Protein AF-A0A3D5E5F9-F1 (afdb_monomer_lite)

Foldseek 3Di:
DPQDDCPFFPQVAFDFDQAKWWWFKKAWAWDAAPNDTFIWIKTWIGRDPFKIKIKTQFHAFDPQDPDDDHGMDGDPPTDIGHRGGGGTGHRCGDPFSDIDIWMFGNVAAFDAPPSVLCPPPLNSRLRRTDDRLVPDDPVVSVVVLQCDAWRPPRHRADDSDDDGLSNQRAFLFQTHFWADPPDNHGQWHWAADSQQWTWIDGPVDTDTHDPPDPQDDRRNPHRAWGKDADPVVQKIWIWGPPHRFWIWIWMDHHGPVDHDDTDIDIITD

Radius of gyration: 19.99 Å; chains: 1; bounding box: 45×42×55 Å

Sequence (269 aa):
MPVTAWNGYPQSVPVFAPTDSWLRQVQVYEQSVIGNTVLEYELVLEASCNIWYRLGHLGPVSDKIKDLSIGYNYITEPIFFESGEIISYWSGINPGGNIDFGVYNTSTINTFTNQDRYTDGLNDHQLYEDCPFNYFDKKIQQQFYQKLSEEITLLPVTTTECRKSSDQDIAGSISGEWFEQNSITPTVSIGSSLLGSARFTTRDLEVSIDPENITYVHPSKVTSNHCYYSDNTNIYIDLDLIDPLTLIVSYGEGTCSAKKSATNLQLNK

Structure (mmCIF, N/CA/C/O backbone):
data_AF-A0A3D5E5F9-F1
#
_entry.id   AF-A0A3D5E5F9-F1
#
loop_
_atom_site.group_PDB
_atom_site.id
_atom_site.type_symbol
_atom_site.label_atom_id
_atom_site.label_alt_id
_atom_site.label_comp_id
_atom_site.label_asym_id
_atom_site.label_entity_id
_atom_site.label_seq_id
_atom_site.pdbx_PDB_ins_code
_atom_site.Cartn_x
_atom_site.Cartn_y
_atom_site.Cartn_z
_atom_site.occupancy
_atom_site.B_iso_or_equiv
_atom_site.auth_seq_id
_atom_site.auth_comp_id
_atom_site.auth_asym_id
_atom_site.auth_atom_id
_atom_site.pdbx_PDB_model_num
ATOM 1 N N . MET A 1 1 ? 12.133 17.108 11.917 1.00 40.12 1 MET A N 1
ATOM 2 C CA . MET A 1 1 ? 13.443 16.821 11.285 1.00 40.12 1 MET A CA 1
ATOM 3 C C . MET A 1 1 ? 14.063 18.133 10.818 1.00 40.12 1 MET A C 1
ATOM 5 O O . MET A 1 1 ? 13.291 18.988 10.390 1.00 40.12 1 MET A O 1
ATOM 9 N N . PRO A 1 2 ? 15.390 18.349 10.916 1.00 32.59 2 PRO A N 1
ATOM 10 C CA . PRO A 1 2 ? 16.002 19.499 10.266 1.00 32.59 2 PRO A CA 1
ATOM 11 C C . PRO A 1 2 ? 15.789 19.349 8.762 1.00 32.59 2 PRO A C 1
ATOM 13 O O . PRO A 1 2 ? 16.145 18.334 8.171 1.00 32.59 2 PRO A O 1
ATOM 16 N N . VAL A 1 3 ? 15.121 20.342 8.191 1.00 41.91 3 VAL A N 1
ATOM 17 C CA . VAL A 1 3 ? 14.737 20.418 6.787 1.00 41.91 3 VAL A CA 1
ATOM 18 C C . VAL A 1 3 ? 16.017 20.498 5.957 1.00 41.91 3 VAL A C 1
ATOM 20 O O . VAL A 1 3 ? 16.643 21.553 5.871 1.00 41.91 3 VAL A O 1
ATOM 23 N N . THR A 1 4 ? 16.459 19.378 5.393 1.00 52.06 4 THR A N 1
ATOM 24 C CA . THR A 1 4 ? 17.492 19.389 4.359 1.00 52.06 4 THR A CA 1
ATOM 25 C C . THR A 1 4 ? 16.891 20.048 3.123 1.00 52.06 4 THR A C 1
ATOM 27 O O . THR A 1 4 ? 15.849 19.620 2.635 1.00 52.06 4 THR A O 1
ATOM 30 N N . ALA A 1 5 ? 17.509 21.131 2.649 1.00 57.19 5 ALA A N 1
ATOM 31 C CA . ALA A 1 5 ? 17.097 21.793 1.416 1.00 57.19 5 ALA A CA 1
ATOM 32 C C . ALA A 1 5 ? 17.049 20.769 0.268 1.00 57.19 5 ALA A C 1
ATOM 34 O O . ALA A 1 5 ? 18.008 20.018 0.070 1.00 57.19 5 ALA A O 1
ATOM 35 N N . TRP A 1 6 ? 15.936 20.721 -0.469 1.00 57.41 6 TRP A N 1
ATOM 36 C CA . TRP A 1 6 ? 15.849 19.919 -1.686 1.00 57.41 6 TRP A CA 1
ATOM 37 C C . TRP A 1 6 ? 16.719 20.581 -2.759 1.00 57.41 6 TRP A C 1
ATOM 39 O O . TRP A 1 6 ? 16.450 21.705 -3.173 1.00 57.41 6 TRP A O 1
ATOM 49 N N . ASN A 1 7 ? 17.781 19.896 -3.182 1.00 61.59 7 ASN A N 1
ATOM 50 C CA . ASN A 1 7 ? 18.761 20.409 -4.148 1.00 61.59 7 ASN A CA 1
ATOM 51 C C . ASN A 1 7 ? 18.602 19.765 -5.538 1.00 61.59 7 ASN A C 1
ATOM 53 O O . ASN A 1 7 ? 19.546 19.764 -6.327 1.00 61.59 7 ASN A O 1
ATOM 57 N N . GLY A 1 8 ? 17.429 19.196 -5.828 1.00 65.06 8 GLY A N 1
ATOM 58 C CA . GLY A 1 8 ? 17.173 18.399 -7.026 1.00 65.06 8 GLY A CA 1
ATOM 59 C C . GLY A 1 8 ? 17.025 16.907 -6.729 1.00 65.06 8 GLY A C 1
ATOM 60 O O . GLY A 1 8 ? 17.290 16.445 -5.617 1.00 65.06 8 GLY A O 1
ATOM 61 N N . TYR A 1 9 ? 16.617 16.146 -7.745 1.00 70.75 9 TYR A N 1
ATOM 62 C CA . TYR A 1 9 ? 16.600 14.690 -7.661 1.00 70.75 9 TYR A CA 1
ATOM 63 C C . TYR A 1 9 ? 18.015 14.151 -7.439 1.00 70.75 9 TYR A C 1
ATOM 65 O O . TYR A 1 9 ? 18.944 14.569 -8.142 1.00 70.75 9 TYR A O 1
ATOM 73 N N . PRO A 1 10 ? 18.199 13.178 -6.537 1.00 65.88 10 PRO A N 1
ATOM 74 C CA . PRO A 1 10 ? 19.440 12.438 -6.436 1.00 65.88 10 PRO A CA 1
ATOM 75 C C . PRO A 1 10 ? 19.553 11.486 -7.636 1.00 65.88 10 PRO A C 1
ATOM 77 O O . PRO A 1 10 ? 19.398 10.274 -7.513 1.00 65.88 10 PRO A O 1
ATOM 80 N N . GLN A 1 11 ? 19.906 12.022 -8.810 1.00 65.94 11 GLN A N 1
ATOM 81 C CA . GLN A 1 11 ? 20.243 11.234 -10.010 1.00 65.94 11 GLN A CA 1
ATOM 82 C C . GLN A 1 11 ? 21.459 10.300 -9.797 1.00 65.94 11 GLN A C 1
ATOM 84 O O . GLN A 1 11 ? 21.893 9.601 -10.707 1.00 65.94 11 GLN A O 1
ATOM 89 N N . SER A 1 12 ? 22.034 10.273 -8.592 1.00 71.81 12 SER A N 1
ATOM 90 C CA . SER A 1 12 ? 23.098 9.368 -8.164 1.00 71.81 12 SER A CA 1
ATOM 91 C C . SER A 1 12 ? 22.614 7.974 -7.755 1.00 71.81 12 SER A C 1
ATOM 93 O O . SER A 1 12 ? 23.453 7.097 -7.552 1.00 71.81 12 SER A O 1
ATOM 95 N N . VAL A 1 13 ? 21.302 7.748 -7.623 1.00 85.75 13 VAL A N 1
ATOM 96 C CA . VAL A 1 13 ? 20.742 6.449 -7.214 1.00 85.75 13 VAL A CA 1
ATOM 97 C C . VAL A 1 13 ? 19.881 5.884 -8.353 1.00 85.75 13 VAL A C 1
ATOM 99 O O . VAL A 1 13 ? 18.692 6.197 -8.435 1.00 85.75 13 VAL A O 1
ATOM 102 N N . PRO A 1 14 ? 20.469 5.094 -9.272 1.00 90.38 14 PRO A N 1
ATOM 103 C CA . PRO A 1 14 ? 19.734 4.484 -10.376 1.00 90.38 14 PRO A CA 1
ATOM 104 C C . PRO A 1 14 ? 18.797 3.373 -9.890 1.00 90.38 14 PRO A C 1
ATOM 106 O O . PRO A 1 14 ? 19.126 2.613 -8.977 1.00 90.38 14 PRO A O 1
ATOM 109 N N . VAL A 1 15 ? 17.651 3.257 -10.556 1.00 92.19 15 VAL A N 1
ATOM 110 C CA . VAL A 1 15 ? 16.681 2.171 -10.399 1.00 92.19 15 VAL A CA 1
ATOM 111 C C . VAL A 1 15 ? 16.717 1.316 -11.661 1.00 92.19 15 VAL A C 1
ATOM 113 O O . VAL A 1 15 ? 16.465 1.797 -12.769 1.00 92.19 15 VAL A O 1
ATOM 116 N N . PHE A 1 16 ? 17.056 0.042 -11.481 1.00 94.12 16 PHE A N 1
ATOM 117 C CA . PHE A 1 16 ? 17.257 -0.910 -12.569 1.00 94.12 16 PHE A CA 1
ATOM 118 C C . PHE A 1 16 ? 16.059 -1.842 -12.743 1.00 94.12 16 PHE A C 1
ATOM 120 O O . PHE A 1 16 ? 15.385 -2.182 -11.768 1.00 94.12 16 PHE A O 1
ATOM 127 N N . ALA A 1 17 ? 15.851 -2.320 -13.968 1.00 95.81 17 ALA A N 1
ATOM 128 C CA . ALA A 1 17 ? 14.977 -3.449 -14.249 1.00 95.81 17 ALA A CA 1
ATOM 129 C C . ALA A 1 17 ? 15.513 -4.702 -13.529 1.00 95.81 17 ALA A C 1
ATOM 131 O O . ALA A 1 17 ? 16.650 -5.101 -13.796 1.00 95.81 17 ALA A O 1
ATOM 132 N N . PRO A 1 18 ? 14.749 -5.350 -12.630 1.00 94.62 18 PRO A N 1
ATOM 133 C CA . PRO A 1 18 ? 15.204 -6.577 -11.976 1.00 94.62 18 PRO A CA 1
ATOM 134 C C . PRO A 1 18 ? 15.191 -7.788 -12.922 1.00 94.62 18 PRO A C 1
ATOM 136 O O . PRO A 1 18 ? 15.816 -8.802 -12.624 1.00 94.62 18 PRO A O 1
ATOM 139 N N . THR A 1 19 ? 14.456 -7.698 -14.033 1.00 96.19 19 THR A N 1
ATOM 140 C CA . THR A 1 19 ? 14.307 -8.744 -15.042 1.00 96.19 19 THR A CA 1
ATOM 141 C C . THR A 1 19 ? 13.883 -8.128 -16.377 1.00 96.19 19 THR A C 1
ATOM 143 O O . THR A 1 19 ? 13.468 -6.964 -16.419 1.00 96.19 19 THR A O 1
ATOM 146 N N . ASP A 1 20 ? 13.975 -8.909 -17.451 1.00 98.38 20 ASP A N 1
ATOM 147 C CA . ASP A 1 20 ? 13.452 -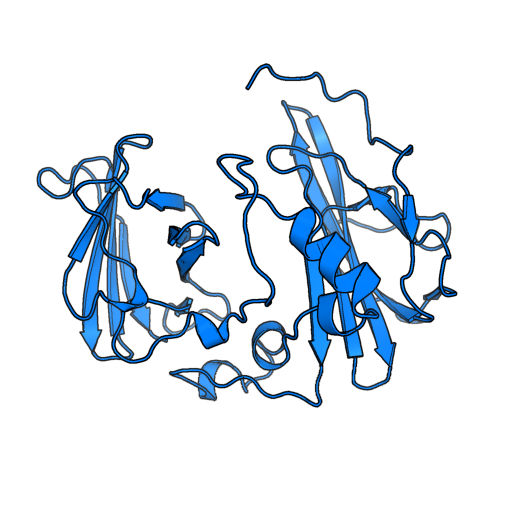8.532 -18.762 1.00 98.38 20 ASP A CA 1
ATOM 148 C C . ASP A 1 20 ? 11.958 -8.228 -18.645 1.00 98.38 20 ASP A C 1
ATOM 150 O O . ASP A 1 20 ? 11.184 -9.026 -18.110 1.00 98.38 20 ASP A O 1
ATOM 154 N N . SER A 1 21 ? 11.546 -7.053 -19.105 1.00 98.19 21 SER A N 1
ATOM 155 C CA . SER A 1 21 ? 10.189 -6.579 -18.857 1.00 98.19 21 SER A CA 1
ATOM 156 C C . SER A 1 21 ? 9.718 -5.569 -19.890 1.00 98.19 21 SER A C 1
ATOM 158 O O . SER A 1 21 ? 10.499 -4.942 -20.607 1.00 98.19 21 SER A O 1
ATOM 160 N N . TRP A 1 22 ? 8.401 -5.421 -19.966 1.00 98.25 22 TRP A N 1
ATOM 161 C CA . TRP A 1 22 ? 7.734 -4.495 -20.864 1.00 98.25 22 TRP A CA 1
ATOM 162 C C . TRP A 1 22 ? 7.018 -3.432 -20.048 1.00 98.25 22 TRP A C 1
ATOM 164 O O . TRP A 1 22 ? 6.119 -3.744 -19.270 1.00 98.25 22 TRP A O 1
ATOM 174 N N . LEU A 1 23 ? 7.387 -2.168 -20.229 1.00 97.62 23 LEU A N 1
ATOM 175 C CA . LEU A 1 23 ? 6.679 -1.050 -19.624 1.00 97.62 23 LEU A CA 1
ATOM 176 C C . LEU A 1 23 ? 5.314 -0.874 -20.291 1.00 97.62 23 LEU A C 1
ATOM 178 O O . LEU A 1 23 ? 5.225 -0.734 -21.514 1.00 97.62 23 LEU A O 1
ATOM 182 N N . ARG A 1 24 ? 4.260 -0.861 -19.474 1.00 97.06 24 ARG A N 1
ATOM 183 C CA . ARG A 1 24 ? 2.862 -0.838 -19.931 1.00 97.06 24 ARG A CA 1
ATOM 184 C C . ARG A 1 24 ? 2.129 0.428 -19.517 1.00 97.06 24 ARG A C 1
ATOM 186 O O . ARG A 1 24 ? 1.269 0.905 -20.254 1.00 97.06 24 ARG A O 1
ATOM 193 N N . GLN A 1 25 ? 2.480 0.987 -18.366 1.00 96.19 25 GLN A N 1
ATOM 194 C CA . GLN A 1 25 ? 1.850 2.192 -17.847 1.00 96.19 25 GLN A CA 1
ATOM 195 C C . GLN A 1 25 ? 2.859 3.036 -17.078 1.00 96.19 25 GLN A C 1
ATOM 197 O O . GLN A 1 25 ? 3.719 2.509 -16.368 1.00 96.19 25 GLN A O 1
ATOM 202 N N . VAL A 1 26 ? 2.702 4.351 -17.207 1.00 96.25 26 VAL A N 1
ATOM 203 C CA . VAL A 1 26 ? 3.406 5.345 -16.403 1.00 96.25 26 VAL A CA 1
ATOM 204 C C . VAL A 1 26 ? 2.400 6.309 -15.805 1.00 96.25 26 VAL A C 1
ATOM 206 O O . VAL A 1 26 ? 1.650 6.960 -16.534 1.00 96.25 26 VAL A O 1
ATOM 209 N N . GLN A 1 27 ? 2.394 6.434 -14.487 1.00 95.38 27 GLN A N 1
ATOM 210 C CA . GLN A 1 27 ? 1.689 7.510 -13.812 1.00 95.38 27 GLN A CA 1
ATOM 211 C C . GLN A 1 27 ? 2.683 8.617 -13.474 1.00 95.38 27 GLN A C 1
ATOM 213 O O . GLN A 1 27 ? 3.721 8.363 -12.869 1.00 95.38 27 GLN A O 1
ATOM 218 N N . VAL A 1 28 ? 2.356 9.844 -13.873 1.00 94.44 28 VAL A N 1
ATOM 219 C CA . VAL A 1 28 ? 3.132 11.047 -13.557 1.00 94.44 28 VAL A CA 1
ATOM 220 C C . VAL A 1 28 ? 2.284 11.920 -12.645 1.00 94.44 28 VAL A C 1
ATOM 222 O O . VAL A 1 28 ? 1.161 12.273 -13.009 1.00 94.44 28 VAL A O 1
ATOM 225 N N . TYR A 1 29 ? 2.795 12.272 -11.471 1.00 90.62 29 TYR A N 1
ATOM 226 C CA . TYR A 1 29 ? 2.058 13.076 -10.500 1.00 90.62 29 TYR A CA 1
ATOM 227 C C . TYR A 1 29 ? 2.944 14.138 -9.854 1.00 90.62 29 TYR A C 1
ATOM 229 O O . TYR A 1 29 ? 4.164 14.006 -9.774 1.00 90.62 29 TYR A O 1
ATOM 237 N N . GLU A 1 30 ? 2.315 15.231 -9.433 1.00 89.94 30 GLU A N 1
ATOM 238 C CA . GLU A 1 30 ? 2.990 16.301 -8.710 1.00 89.94 30 GLU A CA 1
ATOM 239 C C . GLU A 1 30 ? 3.102 15.941 -7.232 1.00 89.94 30 GLU A C 1
ATOM 241 O O . GLU A 1 30 ? 2.139 15.486 -6.615 1.00 89.94 30 GLU A O 1
ATOM 246 N N . GLN A 1 31 ? 4.271 16.204 -6.660 1.00 82.94 31 GLN A N 1
ATOM 247 C CA . GLN A 1 31 ? 4.529 16.093 -5.237 1.00 82.94 31 GLN A CA 1
ATOM 248 C C . GLN A 1 31 ? 5.069 17.420 -4.699 1.00 82.94 31 GLN A C 1
ATOM 250 O O . GLN A 1 31 ? 5.829 18.124 -5.371 1.00 82.94 31 GLN A O 1
ATOM 255 N N . SER A 1 32 ? 4.661 17.777 -3.480 1.00 76.31 32 SER A N 1
ATOM 256 C CA . SER A 1 32 ? 5.108 19.001 -2.810 1.00 76.31 32 SER A CA 1
ATOM 257 C C . SER A 1 32 ? 6.238 18.698 -1.835 1.00 76.31 32 SER A C 1
ATOM 259 O O . SER A 1 32 ? 6.077 17.921 -0.897 1.00 76.31 32 SER A O 1
ATOM 261 N N . VAL A 1 33 ? 7.388 19.342 -2.028 1.00 71.94 33 VAL A N 1
ATOM 262 C CA . VAL A 1 33 ? 8.598 19.138 -1.226 1.00 71.94 33 VAL A CA 1
ATOM 263 C C . VAL A 1 33 ? 9.138 20.476 -0.770 1.00 71.94 33 VAL A C 1
ATOM 265 O O . VAL A 1 33 ? 9.774 21.206 -1.531 1.00 71.94 33 VAL A O 1
ATOM 268 N N . ILE A 1 34 ? 8.897 20.803 0.503 1.00 70.12 34 ILE A N 1
ATOM 269 C CA . ILE A 1 34 ? 9.427 22.018 1.147 1.00 70.12 34 ILE A CA 1
ATOM 270 C C . ILE A 1 34 ? 9.092 23.265 0.296 1.00 70.12 34 ILE A C 1
ATOM 272 O O . ILE A 1 34 ? 9.943 24.101 0.001 1.00 70.12 34 ILE A O 1
ATOM 276 N N . GLY A 1 35 ? 7.842 23.360 -0.169 1.00 69.00 35 GLY A N 1
ATOM 277 C CA . GLY A 1 35 ? 7.366 24.478 -0.990 1.00 69.00 35 GLY A CA 1
ATOM 278 C C . GLY A 1 35 ? 7.762 24.436 -2.472 1.00 69.00 35 GLY A C 1
ATOM 279 O O . GLY A 1 35 ? 7.445 25.382 -3.187 1.00 69.00 35 GLY A O 1
ATOM 280 N N . ASN A 1 36 ? 8.415 23.369 -2.943 1.00 74.06 36 ASN A N 1
ATOM 281 C CA . ASN A 1 36 ? 8.653 23.125 -4.367 1.00 74.06 36 ASN A CA 1
ATOM 282 C C . ASN A 1 36 ? 7.686 22.070 -4.894 1.00 74.06 36 ASN A C 1
ATOM 284 O O . ASN A 1 36 ? 7.433 21.075 -4.220 1.00 74.06 36 ASN A O 1
ATOM 288 N N . THR A 1 37 ? 7.212 22.256 -6.121 1.00 82.88 37 THR A N 1
ATOM 289 C CA . THR A 1 37 ? 6.471 21.228 -6.852 1.00 82.88 37 THR A CA 1
ATOM 290 C C . THR A 1 37 ? 7.440 20.481 -7.754 1.00 82.88 37 THR A C 1
ATOM 292 O O . THR A 1 37 ? 8.175 21.088 -8.533 1.00 82.88 37 THR A O 1
ATOM 295 N N . VAL A 1 38 ? 7.457 19.163 -7.618 1.00 85.06 38 VAL A N 1
ATOM 296 C CA . VAL A 1 38 ? 8.330 18.242 -8.350 1.00 85.06 38 VAL A CA 1
ATOM 297 C C . VAL A 1 38 ? 7.485 17.100 -8.898 1.00 85.06 38 VAL A C 1
ATOM 299 O O . VAL A 1 38 ? 6.409 16.824 -8.376 1.00 85.06 38 VAL A O 1
ATOM 302 N N . LEU A 1 39 ? 7.951 16.445 -9.959 1.00 88.00 39 LEU A N 1
ATOM 303 C CA . LEU A 1 39 ? 7.256 15.292 -10.529 1.00 88.00 39 LEU A CA 1
ATOM 304 C C . LEU A 1 39 ? 7.771 13.992 -9.912 1.00 88.00 39 LEU A C 1
ATOM 306 O O . LEU A 1 39 ? 8.979 13.782 -9.805 1.00 88.00 39 LEU A O 1
ATOM 310 N N . GLU A 1 40 ? 6.868 13.103 -9.548 1.00 90.00 40 GLU A N 1
ATOM 311 C CA . GLU A 1 40 ? 7.190 11.709 -9.280 1.00 90.00 40 GLU A CA 1
ATOM 312 C C . GLU A 1 40 ? 6.546 10.815 -10.328 1.00 90.00 40 GLU A C 1
ATOM 314 O O . GLU A 1 40 ? 5.564 11.174 -10.989 1.00 90.00 40 GLU A O 1
ATOM 319 N N . TYR A 1 41 ? 7.158 9.650 -10.489 1.00 92.56 41 TYR A N 1
ATOM 320 C CA . TYR A 1 41 ? 6.764 8.664 -11.469 1.00 92.56 41 TYR A CA 1
ATOM 321 C C . TYR A 1 41 ? 6.472 7.350 -10.771 1.00 92.56 41 TYR A C 1
ATOM 323 O O . TYR A 1 41 ? 7.173 6.925 -9.848 1.00 92.56 41 TYR A O 1
ATOM 331 N N . GLU A 1 42 ? 5.460 6.683 -11.289 1.00 94.62 42 GLU A N 1
ATOM 332 C CA . GLU A 1 42 ? 5.184 5.293 -11.013 1.00 94.62 42 GLU A CA 1
ATOM 333 C C . GLU A 1 42 ? 5.126 4.525 -12.326 1.00 94.62 42 GLU A C 1
ATOM 335 O O . GLU A 1 42 ? 4.529 4.975 -13.305 1.00 94.62 42 GLU A O 1
ATOM 340 N N . LEU A 1 43 ? 5.760 3.360 -12.343 1.00 96.38 43 LEU A N 1
ATOM 341 C CA . LEU A 1 43 ? 5.884 2.506 -13.510 1.00 96.38 43 LEU A CA 1
ATOM 342 C C . LEU A 1 43 ? 5.259 1.150 -13.219 1.00 96.38 43 LEU A C 1
ATOM 344 O O . LEU A 1 43 ? 5.580 0.528 -12.208 1.00 96.38 43 LEU A O 1
ATOM 348 N N . VAL A 1 44 ? 4.429 0.674 -14.145 1.00 97.25 44 VAL A N 1
ATOM 349 C CA . VAL A 1 44 ? 3.887 -0.688 -14.130 1.00 97.25 44 VAL A CA 1
ATOM 350 C C . VAL A 1 44 ? 4.461 -1.452 -15.317 1.00 97.25 44 VAL A C 1
ATOM 352 O O . VAL A 1 44 ? 4.284 -1.062 -16.479 1.00 97.25 44 VAL A O 1
ATOM 355 N N . LEU A 1 45 ? 5.164 -2.538 -15.009 1.00 97.81 45 LEU A N 1
ATOM 356 C CA . LEU A 1 45 ? 5.875 -3.368 -15.971 1.00 97.81 45 LEU A CA 1
ATOM 357 C C . LEU A 1 45 ? 5.346 -4.801 -15.950 1.00 97.81 45 LEU A C 1
ATOM 359 O O . LEU A 1 45 ? 5.060 -5.366 -14.896 1.00 97.81 45 LEU A O 1
ATOM 363 N N . GLU A 1 46 ? 5.254 -5.397 -17.131 1.00 98.06 46 GLU A N 1
ATOM 364 C CA . GLU A 1 46 ? 4.938 -6.807 -17.329 1.00 98.06 46 GLU A CA 1
ATOM 365 C C . GLU A 1 46 ? 6.245 -7.596 -17.465 1.00 98.06 46 GLU A C 1
ATOM 367 O O . GLU A 1 46 ? 6.993 -7.401 -18.426 1.00 98.06 46 GLU A O 1
ATOM 372 N N . ALA A 1 47 ? 6.524 -8.487 -16.513 1.00 97.88 47 ALA A N 1
ATOM 373 C CA . ALA A 1 47 ? 7.671 -9.398 -16.564 1.00 97.88 47 ALA A CA 1
ATOM 374 C C . ALA A 1 47 ? 7.325 -10.716 -17.280 1.00 97.88 47 ALA A C 1
ATOM 376 O O . ALA A 1 47 ? 8.170 -11.346 -17.910 1.00 97.88 47 ALA A O 1
ATOM 377 N N . SER A 1 48 ? 6.068 -11.154 -17.188 1.00 96.50 48 SER A N 1
ATOM 378 C CA . SER A 1 48 ? 5.515 -12.281 -17.948 1.00 96.50 48 SER A CA 1
ATOM 379 C C . SER A 1 48 ? 3.992 -12.154 -18.027 1.00 96.50 48 SER A C 1
ATOM 381 O O . SER A 1 48 ? 3.424 -11.304 -17.347 1.00 96.50 48 SER A O 1
ATOM 383 N N . CYS A 1 49 ? 3.314 -13.055 -18.749 1.00 94.62 49 CYS A N 1
ATOM 384 C CA . CYS A 1 49 ? 1.848 -13.043 -18.859 1.00 94.62 49 CYS A CA 1
ATOM 385 C C . CYS A 1 49 ? 1.124 -12.971 -17.503 1.00 94.62 49 CYS A C 1
ATOM 387 O O . CYS A 1 49 ? 0.044 -12.390 -17.419 1.00 94.62 49 CYS A O 1
ATOM 389 N N . ASN A 1 50 ? 1.712 -13.560 -16.454 1.00 96.25 50 ASN A N 1
ATOM 390 C CA . ASN A 1 50 ? 1.082 -13.640 -15.138 1.00 96.25 50 ASN A CA 1
ATOM 391 C C . ASN A 1 50 ? 1.723 -12.733 -14.086 1.00 96.25 50 ASN A C 1
ATOM 393 O O . ASN A 1 50 ? 1.137 -12.569 -13.022 1.00 96.25 50 ASN A O 1
ATOM 397 N N . ILE A 1 51 ? 2.909 -12.177 -14.353 1.00 97.81 51 ILE A N 1
ATOM 398 C CA . ILE A 1 51 ? 3.684 -11.420 -13.364 1.00 97.81 51 ILE A CA 1
ATOM 399 C C . ILE A 1 51 ? 3.862 -9.987 -13.833 1.00 97.81 51 ILE A C 1
ATOM 401 O O . ILE A 1 51 ? 4.515 -9.721 -14.846 1.00 97.81 51 ILE A O 1
ATOM 405 N N . TRP A 1 52 ? 3.340 -9.079 -13.023 1.00 97.69 52 TRP A N 1
ATOM 406 C CA . TRP A 1 52 ? 3.454 -7.641 -13.182 1.00 97.69 52 TRP A CA 1
ATOM 407 C C . TRP A 1 52 ? 4.125 -7.063 -11.946 1.00 97.69 52 TRP A C 1
ATOM 409 O O . TRP A 1 52 ? 3.987 -7.606 -10.852 1.00 97.69 52 TRP A O 1
ATOM 419 N N . TYR A 1 53 ? 4.84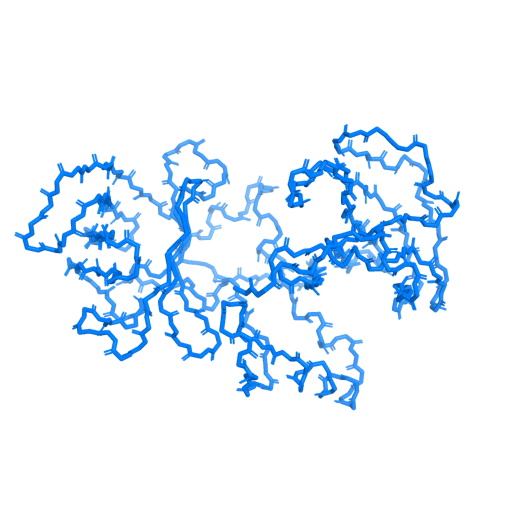7 -5.962 -12.094 1.00 97.62 53 TYR A N 1
ATOM 420 C CA . TYR A 1 53 ? 5.410 -5.261 -10.949 1.00 97.62 53 TYR A CA 1
ATOM 421 C C . TYR A 1 53 ? 5.297 -3.751 -11.100 1.00 97.62 53 TYR A C 1
ATOM 423 O O . TYR A 1 53 ? 5.290 -3.207 -12.205 1.00 97.62 53 TYR A O 1
ATOM 431 N N . ARG A 1 54 ? 5.182 -3.091 -9.951 1.00 96.50 54 ARG A N 1
ATOM 432 C CA . ARG A 1 54 ? 5.009 -1.651 -9.796 1.00 96.50 54 ARG A CA 1
ATOM 433 C C . ARG A 1 54 ? 6.223 -1.083 -9.081 1.00 96.50 54 ARG A C 1
ATOM 435 O O . ARG A 1 54 ? 6.651 -1.637 -8.068 1.00 96.50 54 ARG A O 1
ATOM 442 N N . LEU A 1 55 ? 6.747 0.017 -9.606 1.00 95.31 55 LEU A N 1
ATOM 443 C CA . LEU A 1 55 ? 7.779 0.832 -8.976 1.00 95.31 55 LEU A CA 1
ATOM 444 C C . LEU A 1 55 ? 7.258 2.265 -8.847 1.00 95.31 55 LEU A C 1
ATOM 446 O O . LEU A 1 55 ? 7.042 2.902 -9.873 1.00 95.31 55 LEU A O 1
ATOM 450 N N . GLY A 1 56 ? 7.050 2.763 -7.630 1.00 91.94 56 GLY A N 1
ATOM 451 C CA . GLY A 1 56 ? 6.588 4.134 -7.351 1.00 91.94 56 GLY A CA 1
ATOM 452 C C . GLY A 1 56 ? 7.613 4.955 -6.570 1.00 91.94 56 GLY A C 1
ATOM 453 O O . GLY A 1 56 ? 8.654 4.432 -6.172 1.00 91.94 56 GLY A O 1
ATOM 454 N N . HIS A 1 57 ? 7.332 6.244 -6.361 1.00 89.69 57 HIS A N 1
ATOM 455 C CA . HIS A 1 57 ? 8.289 7.213 -5.799 1.00 89.69 57 HIS A CA 1
ATOM 456 C C . HIS A 1 57 ? 9.605 7.290 -6.590 1.00 89.69 57 HIS A C 1
ATOM 458 O O . HIS A 1 57 ? 10.720 7.320 -6.054 1.00 89.69 57 HIS A O 1
ATOM 464 N N . LEU A 1 58 ? 9.478 7.297 -7.917 1.00 90.31 58 LEU A N 1
ATOM 465 C CA . LEU A 1 58 ? 10.603 7.437 -8.828 1.00 90.31 58 LEU A CA 1
ATOM 466 C C . LEU A 1 58 ? 10.786 8.897 -9.245 1.00 90.31 58 LEU A C 1
ATOM 468 O O . LEU A 1 58 ? 9.838 9.673 -9.342 1.00 90.31 58 LEU A O 1
ATOM 472 N N . GLY A 1 59 ? 12.038 9.270 -9.473 1.00 86.94 59 GLY A N 1
ATOM 473 C CA . GLY A 1 59 ? 12.448 10.552 -10.020 1.00 86.94 59 GLY A CA 1
ATOM 474 C C . GLY A 1 59 ? 12.491 10.521 -11.550 1.00 86.94 59 GLY A C 1
ATOM 475 O O . GLY A 1 59 ? 11.738 9.771 -12.172 1.00 86.94 59 GLY A O 1
ATOM 476 N N . PRO A 1 60 ? 13.369 11.330 -12.174 1.00 85.31 60 PRO A N 1
ATOM 477 C CA . PRO A 1 60 ? 13.504 11.407 -13.617 1.00 85.31 60 PRO A CA 1
ATOM 478 C C . PRO A 1 60 ? 13.653 10.020 -14.229 1.00 85.31 60 PRO A C 1
ATOM 480 O O . PRO A 1 60 ? 14.472 9.216 -13.788 1.00 85.31 60 PRO A O 1
ATOM 483 N N . VAL A 1 61 ? 12.855 9.764 -15.251 1.00 86.38 61 VAL A N 1
ATOM 484 C CA . VAL A 1 61 ? 12.848 8.502 -15.983 1.00 86.38 61 VAL A CA 1
ATOM 485 C C . VAL A 1 61 ? 13.942 8.479 -17.050 1.00 86.38 61 VAL A C 1
ATOM 487 O O . VAL A 1 61 ? 14.485 9.517 -17.433 1.00 86.38 61 VAL A O 1
ATOM 490 N N . SER A 1 62 ? 14.289 7.281 -17.521 1.00 85.56 62 SER A N 1
ATOM 491 C CA . SER A 1 62 ? 15.236 7.107 -18.627 1.00 85.56 62 SER A CA 1
ATOM 492 C C . SER A 1 62 ? 14.756 7.786 -19.919 1.00 85.56 62 SER A C 1
ATOM 494 O O . SER A 1 62 ? 13.562 8.011 -20.124 1.00 85.56 62 SER A O 1
ATOM 496 N N . ASP A 1 63 ? 15.683 8.047 -20.847 1.00 86.88 63 ASP A N 1
ATOM 497 C CA . ASP A 1 63 ? 15.387 8.668 -22.150 1.00 86.88 63 ASP A CA 1
ATOM 498 C C . ASP A 1 63 ? 14.355 7.900 -22.994 1.00 86.88 63 ASP A C 1
ATOM 500 O O . ASP A 1 63 ? 13.750 8.481 -23.897 1.00 86.88 63 ASP A O 1
ATOM 504 N N . LYS A 1 64 ? 14.144 6.607 -22.708 1.00 88.12 64 LYS A N 1
ATOM 505 C CA . LYS A 1 64 ? 13.113 5.776 -23.342 1.00 88.12 64 LYS A CA 1
ATOM 506 C C . LYS A 1 64 ? 11.687 6.205 -22.967 1.00 88.12 64 LYS A C 1
ATOM 508 O O . LYS A 1 64 ? 10.765 5.893 -23.709 1.00 88.12 64 LYS A O 1
ATOM 513 N N . ILE A 1 65 ? 11.505 6.894 -21.838 1.00 85.94 65 ILE A N 1
ATOM 514 C CA . ILE A 1 65 ? 10.201 7.183 -21.215 1.00 85.94 65 ILE A CA 1
ATOM 515 C C . ILE A 1 65 ? 10.006 8.699 -20.987 1.00 85.94 65 ILE A C 1
ATOM 517 O O . ILE A 1 65 ? 9.330 9.133 -20.059 1.00 85.94 65 ILE A O 1
ATOM 521 N N . LYS A 1 66 ? 10.640 9.549 -21.794 1.00 77.19 66 LYS A N 1
ATOM 522 C CA . LYS A 1 66 ? 10.521 11.009 -21.658 1.00 77.19 66 LYS A CA 1
ATOM 523 C C . LYS A 1 66 ? 9.247 11.565 -22.309 1.00 77.19 66 LYS A C 1
ATOM 525 O O . LYS A 1 66 ? 8.544 10.862 -23.026 1.00 77.19 66 LYS A O 1
ATOM 530 N N . ASP A 1 67 ? 8.989 12.849 -22.069 1.00 83.31 67 ASP A N 1
ATOM 531 C CA . ASP A 1 67 ? 7.913 13.634 -22.698 1.00 83.31 67 ASP A CA 1
ATOM 532 C C . ASP A 1 67 ? 6.479 13.183 -22.346 1.00 83.31 67 ASP A C 1
ATOM 534 O O . ASP A 1 67 ? 5.540 13.370 -23.120 1.00 83.31 67 ASP A O 1
ATOM 538 N N . LEU A 1 68 ? 6.295 12.616 -21.150 1.00 86.38 68 LEU A N 1
ATOM 539 C CA . LEU A 1 68 ? 4.986 12.219 -20.633 1.00 86.38 68 LEU A CA 1
ATOM 540 C C . LEU A 1 68 ? 4.220 13.385 -19.996 1.00 86.38 68 LEU A C 1
ATOM 542 O O . LEU A 1 68 ? 4.798 14.260 -19.350 1.00 86.38 68 LEU A O 1
ATOM 546 N N . SER A 1 69 ? 2.894 13.360 -20.130 1.00 88.56 69 SER A N 1
ATOM 547 C CA . SER A 1 69 ? 1.995 14.286 -19.437 1.00 88.56 69 SER A CA 1
ATOM 548 C C . SER A 1 69 ? 1.681 13.828 -18.011 1.00 88.56 69 SER A C 1
ATOM 550 O O . SER A 1 69 ? 1.665 12.630 -17.730 1.00 88.56 69 SER A O 1
ATOM 552 N N . ILE A 1 70 ? 1.355 14.782 -17.130 1.00 91.12 70 ILE A N 1
ATOM 553 C CA . ILE A 1 70 ? 0.768 14.496 -15.812 1.00 91.12 70 ILE A CA 1
ATOM 554 C C . ILE A 1 70 ? -0.500 13.647 -15.989 1.00 91.12 70 ILE A C 1
ATOM 556 O O . ILE A 1 70 ? -1.341 13.947 -16.838 1.00 91.12 70 ILE A O 1
ATOM 560 N N . GLY A 1 71 ? -0.640 12.610 -15.165 1.00 93.56 71 GLY A N 1
ATOM 561 C CA . GLY A 1 71 ? -1.741 11.652 -15.192 1.00 93.56 71 GLY A CA 1
ATOM 562 C C . GLY A 1 71 ? -1.301 10.238 -15.570 1.00 93.56 71 GLY A C 1
ATOM 563 O O . GLY A 1 71 ? -0.122 9.885 -15.495 1.00 93.56 71 GLY A O 1
ATOM 564 N N . TYR A 1 72 ? -2.280 9.415 -15.948 1.00 93.00 72 TYR A N 1
ATOM 565 C CA . TYR A 1 72 ? -2.062 8.039 -16.388 1.00 93.00 72 TYR A CA 1
ATOM 566 C C . TYR A 1 72 ? -1.726 7.995 -17.877 1.00 93.00 72 TYR A C 1
ATOM 568 O O . TYR A 1 72 ? -2.534 8.380 -18.722 1.00 93.00 72 TYR A O 1
ATOM 576 N N . ASN A 1 73 ? -0.541 7.482 -18.193 1.00 94.06 73 ASN A N 1
ATOM 577 C CA . ASN A 1 73 ? -0.054 7.303 -19.551 1.00 94.06 73 ASN A CA 1
ATOM 578 C C . ASN A 1 73 ? 0.000 5.802 -19.856 1.00 94.06 73 ASN A C 1
ATOM 580 O O . ASN A 1 73 ? 0.891 5.091 -19.384 1.00 94.06 73 ASN A O 1
ATOM 584 N N . TYR A 1 74 ? -0.964 5.319 -20.639 1.00 94.12 74 TYR A N 1
ATOM 585 C CA . TYR A 1 74 ? -0.987 3.938 -21.118 1.00 94.12 74 TYR A CA 1
ATOM 586 C C . TYR A 1 74 ? -0.113 3.800 -22.364 1.00 94.12 74 TYR A C 1
ATOM 588 O O . TYR A 1 74 ? -0.307 4.498 -23.363 1.00 94.12 74 TYR A O 1
ATOM 596 N N . ILE A 1 75 ? 0.851 2.887 -22.309 1.00 91.62 75 ILE A N 1
ATOM 597 C CA . ILE A 1 75 ? 1.835 2.689 -23.366 1.00 91.62 75 ILE A CA 1
ATOM 598 C C . ILE A 1 75 ? 1.257 1.713 -24.396 1.00 91.62 75 ILE A C 1
ATOM 600 O O . ILE A 1 75 ? 1.148 0.514 -24.148 1.00 91.62 75 ILE A O 1
ATOM 604 N N . THR A 1 76 ? 0.853 2.244 -25.556 1.00 89.94 76 THR A N 1
ATOM 605 C CA . THR A 1 76 ? 0.213 1.446 -26.623 1.00 89.94 76 THR A CA 1
ATOM 606 C C . THR A 1 76 ? 1.184 0.443 -27.243 1.00 89.94 76 THR A C 1
ATOM 608 O O . THR A 1 76 ? 0.815 -0.705 -27.477 1.00 89.94 76 THR A O 1
ATOM 611 N N . GLU A 1 77 ? 2.426 0.867 -27.482 1.00 93.38 77 GLU A N 1
ATOM 612 C CA . GLU A 1 77 ? 3.530 0.007 -27.911 1.00 93.38 77 GLU A CA 1
ATOM 613 C C . GLU A 1 77 ? 4.480 -0.188 -26.725 1.00 93.38 77 GLU A C 1
ATOM 615 O O . GLU A 1 77 ? 5.255 0.722 -26.425 1.00 93.38 77 GLU A O 1
ATOM 620 N N . PRO A 1 78 ? 4.396 -1.324 -26.005 1.00 95.62 78 PRO A N 1
ATOM 621 C CA . PRO A 1 78 ? 5.153 -1.533 -24.778 1.00 95.62 78 PRO A CA 1
ATOM 622 C C . PRO A 1 78 ? 6.653 -1.364 -24.998 1.00 95.62 78 PRO A C 1
ATOM 624 O O . PRO A 1 78 ? 7.213 -1.862 -25.976 1.00 95.62 78 PRO A O 1
ATOM 627 N N . ILE A 1 79 ? 7.313 -0.692 -24.060 1.00 96.75 79 ILE A N 1
ATOM 628 C CA . ILE A 1 79 ? 8.745 -0.400 -24.158 1.00 96.75 79 ILE A CA 1
ATOM 629 C C . ILE A 1 79 ? 9.515 -1.501 -23.437 1.00 96.75 79 ILE A C 1
ATOM 631 O O . ILE A 1 79 ? 9.313 -1.719 -22.244 1.00 96.75 79 ILE A O 1
ATOM 635 N N . PHE A 1 80 ? 10.402 -2.185 -24.155 1.00 97.69 80 PHE A N 1
ATOM 636 C CA . PHE A 1 80 ? 11.226 -3.243 -23.581 1.00 97.69 80 PHE A CA 1
ATOM 637 C C . PHE A 1 80 ? 12.410 -2.684 -22.781 1.00 97.69 80 PHE A C 1
ATOM 639 O O . PHE A 1 80 ? 13.133 -1.792 -23.251 1.00 97.69 80 PHE A O 1
ATOM 646 N N . PHE A 1 81 ? 12.620 -3.267 -21.603 1.00 97.94 81 PHE A N 1
ATOM 647 C CA . PHE A 1 81 ? 13.788 -3.080 -20.752 1.00 97.94 81 PHE A CA 1
ATOM 648 C C . PHE A 1 81 ? 14.480 -4.420 -20.524 1.00 97.94 81 PHE A C 1
ATOM 650 O O . PHE A 1 81 ? 13.844 -5.389 -20.105 1.00 97.94 81 PHE A O 1
ATOM 657 N N . GLU A 1 82 ? 15.786 -4.455 -20.775 1.00 98.00 82 GLU A N 1
ATOM 658 C CA . GLU A 1 82 ? 16.620 -5.611 -20.441 1.00 98.00 82 GLU A CA 1
ATOM 659 C C . GLU A 1 82 ? 16.892 -5.655 -18.933 1.00 98.00 82 GLU A C 1
ATOM 661 O O . GLU A 1 82 ? 17.012 -4.621 -18.271 1.00 98.00 82 GLU A O 1
ATOM 666 N N . SER A 1 83 ? 17.047 -6.856 -18.378 1.00 97.12 83 SER A N 1
ATOM 667 C CA . SER A 1 83 ? 17.497 -7.038 -16.999 1.00 97.12 83 SER A CA 1
ATOM 668 C C . SER A 1 83 ? 18.786 -6.251 -16.721 1.00 97.12 83 SER A C 1
ATOM 670 O O . SER A 1 83 ? 19.805 -6.432 -17.386 1.00 97.12 83 SER A O 1
ATOM 672 N N . GLY A 1 84 ? 18.773 -5.421 -15.676 1.00 95.94 84 GLY A N 1
ATOM 673 C CA . GLY A 1 84 ? 19.893 -4.553 -15.305 1.00 95.94 84 GLY A CA 1
ATOM 674 C C . GLY A 1 84 ? 19.965 -3.234 -16.082 1.00 95.94 84 GLY A C 1
ATOM 675 O O . GLY A 1 84 ? 20.869 -2.440 -15.825 1.00 95.94 84 GLY A O 1
ATOM 676 N N . GLU A 1 85 ? 19.028 -2.962 -16.991 1.00 96.75 85 GLU A N 1
ATOM 677 C CA . GLU A 1 85 ? 18.895 -1.656 -17.633 1.00 96.75 85 GLU A CA 1
ATOM 678 C C . GLU A 1 85 ? 18.352 -0.613 -16.642 1.00 96.75 85 GLU A C 1
ATOM 680 O O . GLU A 1 85 ? 17.495 -0.911 -15.810 1.00 96.75 85 GLU A O 1
ATOM 685 N N . ILE A 1 86 ? 18.843 0.628 -16.719 1.00 94.00 86 ILE A N 1
ATOM 686 C CA . ILE A 1 86 ? 18.308 1.746 -15.929 1.00 94.00 86 ILE A CA 1
ATOM 687 C C . ILE A 1 86 ? 16.931 2.123 -16.477 1.00 94.00 86 ILE A C 1
ATOM 689 O O . ILE A 1 86 ? 16.810 2.541 -17.627 1.00 94.00 86 ILE A O 1
ATOM 693 N N . ILE A 1 87 ? 15.907 2.045 -15.629 1.00 94.25 87 ILE A N 1
ATOM 694 C CA . ILE A 1 87 ? 14.545 2.460 -15.981 1.00 94.25 87 ILE A CA 1
ATOM 695 C C . ILE A 1 87 ? 14.286 3.894 -15.503 1.00 94.25 87 ILE A C 1
ATOM 697 O O . ILE A 1 87 ? 13.678 4.697 -16.216 1.00 94.25 87 ILE A O 1
ATOM 701 N N . SER A 1 88 ? 14.753 4.224 -14.298 1.00 92.69 88 SER A N 1
ATOM 702 C CA . SER A 1 88 ? 14.552 5.525 -13.661 1.00 92.69 88 SER A CA 1
ATOM 703 C C . SER A 1 88 ? 15.646 5.795 -12.622 1.00 92.69 88 SER A C 1
ATOM 705 O O . SER A 1 88 ? 16.582 5.012 -12.458 1.00 92.69 88 SER A O 1
ATOM 707 N N . TYR A 1 89 ? 15.522 6.900 -11.903 1.00 88.81 89 TYR A N 1
ATOM 708 C CA . TYR A 1 89 ? 16.314 7.233 -10.727 1.00 88.81 89 TYR A CA 1
ATOM 709 C C . TYR A 1 89 ? 15.401 7.350 -9.511 1.00 88.81 89 TYR A C 1
ATOM 711 O O . TYR A 1 89 ? 14.208 7.602 -9.637 1.00 88.81 89 TYR A O 1
ATOM 719 N N . TRP A 1 90 ? 15.950 7.168 -8.317 1.00 85.06 90 TRP A N 1
ATOM 720 C CA . TRP A 1 90 ? 15.206 7.387 -7.080 1.00 85.06 90 TRP A CA 1
ATOM 721 C C . TRP A 1 90 ? 14.803 8.861 -6.944 1.00 85.06 90 TRP A C 1
ATOM 723 O O . TRP A 1 90 ? 15.602 9.758 -7.236 1.00 85.06 90 TRP A O 1
ATOM 733 N N . SER A 1 91 ? 13.567 9.126 -6.506 1.00 83.56 91 SER A N 1
ATOM 734 C CA . SER A 1 91 ? 13.079 10.503 -6.385 1.00 83.56 91 SER A CA 1
ATOM 735 C C . SER A 1 91 ? 13.764 11.258 -5.244 1.00 83.56 91 SER A C 1
ATOM 737 O O . SER A 1 91 ? 14.011 12.461 -5.349 1.00 83.56 91 SER A O 1
ATOM 739 N N . GLY A 1 92 ? 14.108 10.552 -4.160 1.00 75.06 92 GLY A N 1
ATOM 740 C CA . GLY A 1 92 ? 14.665 11.157 -2.950 1.00 75.06 92 GLY A CA 1
ATOM 741 C C . GLY A 1 92 ? 13.701 12.084 -2.219 1.00 75.06 92 GLY A C 1
ATOM 742 O O . GLY A 1 92 ? 14.134 12.869 -1.372 1.00 75.06 92 GLY A O 1
ATOM 743 N N . ILE A 1 93 ? 12.417 12.045 -2.572 1.00 71.75 93 ILE A N 1
ATOM 744 C CA . ILE A 1 93 ? 11.424 12.979 -2.067 1.00 71.75 93 ILE A CA 1
ATOM 745 C C . ILE A 1 93 ? 10.916 12.510 -0.693 1.00 71.75 93 ILE A C 1
ATOM 747 O O . ILE A 1 93 ? 10.508 11.369 -0.491 1.00 71.75 93 ILE A O 1
ATOM 751 N N . ASN A 1 94 ? 11.024 13.415 0.283 1.00 56.06 94 ASN A N 1
ATOM 752 C CA . ASN A 1 94 ? 10.656 13.233 1.690 1.00 56.06 94 ASN A CA 1
ATOM 753 C C . ASN A 1 94 ? 9.150 13.536 1.881 1.00 56.06 94 ASN A C 1
ATOM 755 O O . ASN A 1 94 ? 8.643 14.403 1.166 1.00 56.06 94 ASN A O 1
ATOM 759 N N . PRO A 1 95 ? 8.441 12.929 2.855 1.00 49.75 95 PRO A N 1
ATOM 760 C CA . PRO A 1 95 ? 8.957 12.479 4.154 1.00 49.75 95 PRO A CA 1
ATOM 761 C C . PRO A 1 95 ? 9.532 11.052 4.228 1.00 49.75 95 PRO A C 1
ATOM 763 O O . PRO A 1 95 ? 10.107 10.722 5.262 1.00 49.75 95 PRO A O 1
ATOM 766 N N . GLY A 1 96 ? 9.406 10.227 3.182 1.00 56.59 96 GLY A N 1
ATOM 767 C CA . GLY A 1 96 ? 9.794 8.813 3.262 1.00 56.59 96 GLY A CA 1
ATOM 768 C C . GLY A 1 96 ? 11.135 8.457 2.624 1.00 56.59 96 GLY A C 1
ATOM 769 O O . GLY A 1 96 ? 11.840 7.586 3.132 1.00 56.59 96 GLY A O 1
ATOM 770 N N . GLY A 1 97 ? 11.511 9.084 1.49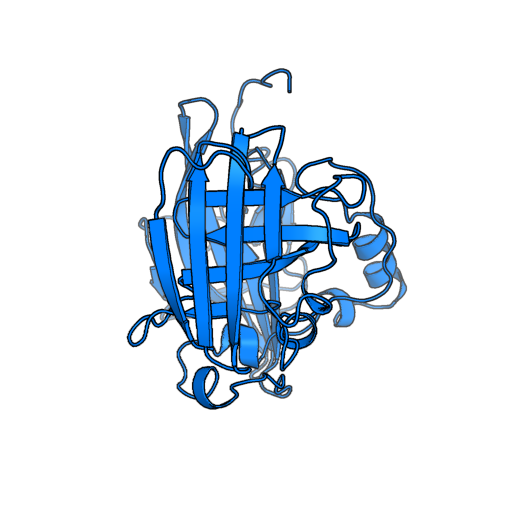9 1.00 68.94 97 GLY A N 1
ATOM 771 C CA . GLY A 1 97 ? 12.660 8.604 0.723 1.00 68.94 97 GLY A CA 1
ATOM 772 C C . GLY A 1 97 ? 12.553 7.109 0.361 1.00 68.94 97 GLY A C 1
ATOM 773 O O . GLY A 1 97 ? 13.561 6.433 0.156 1.00 68.94 97 GLY A O 1
ATOM 774 N N . ASN A 1 98 ? 11.335 6.576 0.335 1.00 78.62 98 ASN A N 1
ATOM 775 C CA . ASN A 1 98 ? 11.027 5.180 0.080 1.00 78.62 98 ASN A CA 1
ATOM 776 C C . ASN A 1 98 ? 10.906 4.925 -1.427 1.00 78.62 98 ASN A C 1
ATOM 778 O O . ASN A 1 98 ? 11.011 5.831 -2.253 1.00 78.62 98 ASN A O 1
ATOM 782 N N . ILE A 1 99 ? 10.731 3.655 -1.771 1.00 83.62 99 ILE A N 1
ATOM 783 C CA . ILE A 1 99 ? 10.305 3.208 -3.090 1.00 83.62 99 ILE A CA 1
ATOM 784 C C . ILE A 1 99 ? 9.094 2.312 -2.870 1.00 83.62 99 ILE A C 1
ATOM 786 O O . ILE A 1 99 ? 9.125 1.444 -1.991 1.00 83.62 99 ILE A O 1
ATOM 790 N N . ASP A 1 100 ? 8.048 2.507 -3.661 1.00 89.19 100 ASP A N 1
ATOM 791 C CA . ASP A 1 100 ? 6.961 1.536 -3.708 1.00 89.19 100 ASP A CA 1
ATOM 792 C C . ASP A 1 100 ? 7.416 0.395 -4.599 1.00 89.19 100 ASP A C 1
ATOM 794 O O . ASP A 1 100 ? 7.690 0.613 -5.775 1.00 89.19 100 ASP A O 1
ATOM 798 N N . PHE A 1 101 ? 7.504 -0.816 -4.057 1.00 93.06 101 PHE A N 1
ATOM 799 C CA . PHE A 1 101 ? 7.776 -2.008 -4.848 1.00 93.06 101 PHE A CA 1
ATOM 800 C C . PHE A 1 101 ? 6.636 -2.999 -4.646 1.00 93.06 101 PHE A C 1
ATOM 802 O O . PHE A 1 101 ? 6.525 -3.609 -3.587 1.00 93.06 101 PHE A O 1
ATOM 809 N N . GLY A 1 102 ? 5.779 -3.130 -5.656 1.00 95.38 102 GLY A N 1
ATOM 810 C CA . GLY A 1 102 ? 4.661 -4.072 -5.672 1.00 95.38 102 GLY A CA 1
ATOM 811 C C . GLY A 1 102 ? 4.864 -5.151 -6.728 1.00 95.38 102 GLY A C 1
ATOM 812 O O . GLY A 1 102 ? 5.458 -4.887 -7.772 1.00 95.38 102 GLY A O 1
ATOM 813 N N . VAL A 1 103 ? 4.358 -6.357 -6.476 1.00 97.31 103 VAL A N 1
ATOM 814 C CA . VAL A 1 103 ? 4.262 -7.430 -7.472 1.00 97.31 103 VAL A CA 1
ATOM 815 C C . VAL A 1 103 ? 2.837 -7.961 -7.480 1.00 97.31 103 VAL A C 1
ATOM 817 O O . VAL A 1 103 ? 2.234 -8.143 -6.425 1.00 97.31 103 VAL A O 1
ATOM 820 N N . TYR A 1 104 ? 2.322 -8.222 -8.676 1.00 97.00 104 TYR A N 1
ATOM 821 C CA . TYR A 1 104 ? 1.012 -8.807 -8.912 1.00 97.00 104 TYR A CA 1
ATOM 822 C C . TYR A 1 104 ? 1.186 -10.100 -9.701 1.00 97.00 104 TYR A C 1
ATOM 824 O O . TYR A 1 104 ? 1.793 -10.108 -10.775 1.00 97.00 104 TYR A O 1
ATOM 832 N N . ASN A 1 105 ? 0.670 -11.194 -9.152 1.00 97.25 105 ASN A N 1
ATOM 833 C CA . ASN A 1 105 ? 0.738 -12.524 -9.728 1.00 97.25 105 ASN A CA 1
ATOM 834 C C . ASN A 1 105 ? -0.672 -13.064 -9.956 1.00 97.25 105 ASN A C 1
ATOM 836 O O . ASN A 1 105 ? -1.315 -13.551 -9.029 1.00 97.25 105 ASN A O 1
ATOM 840 N N . THR A 1 106 ? -1.124 -13.063 -11.208 1.00 95.69 106 THR A N 1
ATOM 841 C CA . THR A 1 106 ? -2.474 -13.526 -11.578 1.00 95.69 106 THR A CA 1
ATOM 842 C C . THR A 1 106 ? -2.670 -15.039 -11.432 1.00 95.69 106 THR A C 1
ATOM 844 O O . THR A 1 106 ? -3.775 -15.544 -11.611 1.00 95.69 106 THR A O 1
ATOM 847 N N . SER A 1 107 ? -1.616 -15.785 -11.077 1.00 95.75 107 SER A N 1
ATOM 848 C CA . SER A 1 107 ? -1.707 -17.204 -10.691 1.00 95.75 107 SER A CA 1
ATOM 849 C C . SER A 1 107 ? -2.002 -17.407 -9.198 1.00 95.75 107 SER A C 1
ATOM 851 O O . SER A 1 107 ? -2.191 -18.544 -8.769 1.00 95.75 107 SER A O 1
ATOM 853 N N . THR A 1 108 ? -2.030 -16.332 -8.409 1.00 93.06 108 THR A N 1
ATOM 854 C CA . THR A 1 108 ? -2.304 -16.335 -6.968 1.00 93.06 108 THR A CA 1
ATOM 855 C C . THR A 1 108 ? -3.584 -15.558 -6.708 1.00 93.06 108 THR A C 1
ATOM 857 O O . THR A 1 108 ? -3.725 -14.455 -7.204 1.00 93.06 108 THR A O 1
ATOM 860 N N . ILE A 1 109 ? -4.505 -16.100 -5.911 1.00 95.69 109 ILE A N 1
ATOM 861 C CA . ILE A 1 109 ? -5.737 -15.399 -5.525 1.00 95.69 109 ILE A CA 1
ATOM 862 C C . ILE A 1 109 ? -5.735 -15.246 -4.009 1.00 95.69 109 ILE A C 1
ATOM 864 O O . ILE A 1 109 ? -5.780 -16.244 -3.285 1.00 95.69 109 ILE A O 1
ATOM 868 N N . ASN A 1 110 ? -5.664 -14.008 -3.528 1.00 96.56 110 ASN A N 1
ATOM 869 C CA . ASN A 1 110 ? -5.752 -13.719 -2.102 1.00 96.56 110 ASN A CA 1
ATOM 870 C C . ASN A 1 110 ? -7.208 -13.784 -1.626 1.00 96.56 110 ASN A C 1
ATOM 872 O O . ASN A 1 110 ? -8.144 -13.518 -2.382 1.00 96.56 110 ASN A O 1
ATOM 876 N N . THR A 1 111 ? -7.393 -14.194 -0.370 1.00 95.81 111 THR A N 1
ATOM 877 C CA . THR A 1 111 ? -8.717 -14.419 0.222 1.00 95.81 111 THR A CA 1
ATOM 878 C C . THR A 1 111 ? -9.056 -13.308 1.203 1.00 95.81 111 THR A C 1
ATOM 880 O O . THR A 1 111 ? -8.318 -13.103 2.163 1.00 95.81 111 THR A O 1
ATOM 883 N N . PHE A 1 112 ? -10.188 -12.647 0.985 1.00 95.62 112 PHE A N 1
ATOM 884 C CA . PHE A 1 112 ? -10.690 -11.558 1.824 1.00 95.62 112 PHE A CA 1
ATOM 885 C C . PHE A 1 112 ? -11.991 -11.956 2.534 1.00 95.62 112 PHE A C 1
ATOM 887 O O . PHE A 1 112 ? -12.694 -12.882 2.127 1.00 95.62 112 PHE A O 1
ATOM 894 N N . THR A 1 113 ? -12.331 -11.230 3.596 1.00 94.44 113 THR A N 1
ATOM 895 C CA . THR A 1 113 ? -13.578 -11.350 4.360 1.00 94.44 113 THR A CA 1
ATOM 896 C C . THR A 1 113 ? -14.793 -11.127 3.458 1.00 94.44 113 THR A C 1
ATOM 898 O O . THR A 1 113 ? -15.760 -11.882 3.547 1.00 94.44 113 THR A O 1
ATOM 901 N N . ASN A 1 114 ? -14.732 -10.129 2.568 1.00 93.44 114 ASN A N 1
ATOM 902 C CA . ASN A 1 114 ? -15.703 -9.932 1.494 1.00 93.44 114 ASN A CA 1
ATOM 903 C C . ASN A 1 114 ? -15.031 -10.139 0.130 1.00 93.44 114 ASN A C 1
ATOM 905 O O . ASN A 1 114 ? -14.574 -9.191 -0.501 1.00 93.44 114 ASN A O 1
ATOM 909 N N . GLN A 1 115 ? -14.970 -11.390 -0.328 1.00 93.50 115 GLN A N 1
ATOM 910 C CA . GLN A 1 115 ? -14.314 -11.732 -1.592 1.00 93.50 115 GLN A CA 1
ATOM 911 C C . GLN A 1 115 ? -14.958 -11.055 -2.811 1.00 93.50 115 GLN A C 1
ATOM 913 O O . GLN A 1 115 ? -14.248 -10.680 -3.746 1.00 93.50 115 GLN A O 1
ATOM 918 N N . ASP A 1 116 ? -16.281 -10.870 -2.804 1.00 91.12 116 ASP A N 1
ATOM 919 C CA . ASP A 1 116 ? -17.016 -10.297 -3.937 1.00 91.12 116 ASP A CA 1
ATOM 920 C C . ASP A 1 116 ? -16.532 -8.872 -4.249 1.00 91.12 116 ASP A C 1
ATOM 922 O O . ASP A 1 116 ? -16.484 -8.481 -5.413 1.00 91.12 116 ASP A O 1
ATOM 926 N N . ARG A 1 117 ? -16.057 -8.138 -3.230 1.00 88.38 117 ARG A N 1
ATOM 927 C CA . ARG A 1 117 ? -15.482 -6.791 -3.373 1.00 88.38 117 ARG A CA 1
ATOM 928 C C . ARG A 1 117 ? -14.202 -6.741 -4.207 1.00 88.38 117 ARG A C 1
ATOM 930 O O . ARG A 1 117 ? -13.874 -5.699 -4.769 1.00 88.38 117 ARG A O 1
ATOM 937 N N . TYR A 1 118 ? -13.479 -7.854 -4.271 1.00 90.50 118 TYR A N 1
ATOM 938 C CA . TYR A 1 118 ? -12.175 -7.928 -4.920 1.00 90.50 118 TYR A CA 1
ATOM 939 C C . TYR A 1 118 ? -12.215 -8.611 -6.287 1.00 90.50 118 TYR A C 1
ATOM 941 O O . TYR A 1 118 ? -11.197 -8.654 -6.962 1.00 90.50 118 TYR A O 1
ATOM 949 N N . THR A 1 119 ? -13.368 -9.140 -6.715 1.00 89.00 119 THR A N 1
ATOM 950 C CA . THR A 1 119 ? -13.492 -9.957 -7.942 1.00 89.00 119 THR A CA 1
ATOM 951 C C . THR A 1 119 ? -14.215 -9.256 -9.097 1.00 89.00 119 THR A C 1
ATOM 953 O O . THR A 1 119 ? -14.492 -9.878 -10.123 1.00 89.00 119 THR A O 1
ATOM 956 N N . ASP A 1 120 ? -14.500 -7.960 -8.962 1.00 82.19 120 ASP A N 1
ATOM 957 C CA . ASP A 1 120 ? -15.185 -7.136 -9.967 1.00 82.19 120 ASP A CA 1
ATOM 958 C C . ASP A 1 120 ? -14.240 -6.460 -10.983 1.00 82.19 120 ASP A C 1
ATOM 960 O O . ASP A 1 120 ? -14.702 -5.766 -11.892 1.00 82.19 120 ASP A O 1
ATOM 964 N N . GLY A 1 121 ? -12.926 -6.677 -10.852 1.00 83.81 121 GLY A N 1
ATOM 965 C CA . GLY A 1 121 ? -11.890 -6.072 -11.691 1.00 83.81 121 GLY A CA 1
ATOM 966 C C . GLY A 1 121 ? -11.392 -4.703 -11.213 1.00 83.81 121 GLY A C 1
ATOM 967 O O . GLY A 1 121 ? -10.502 -4.132 -11.840 1.00 83.81 121 GLY A O 1
ATOM 968 N N . LEU A 1 122 ? -11.948 -4.142 -10.131 1.00 85.25 122 LEU A N 1
ATOM 969 C CA . LEU A 1 122 ? -11.575 -2.811 -9.627 1.00 85.25 122 LEU A CA 1
ATOM 970 C C . LEU A 1 122 ? -10.483 -2.868 -8.551 1.00 85.25 122 LEU A C 1
ATOM 972 O O . LEU A 1 122 ? -9.676 -1.945 -8.447 1.00 85.25 122 LEU A O 1
ATOM 976 N N . ASN A 1 123 ? -10.419 -3.969 -7.800 1.00 87.50 123 ASN A N 1
ATOM 977 C CA . ASN A 1 123 ? -9.445 -4.207 -6.725 1.00 87.50 123 ASN A CA 1
ATOM 978 C C . ASN A 1 123 ? -8.511 -5.392 -7.036 1.00 87.50 123 ASN A C 1
ATOM 980 O O . ASN A 1 123 ? -8.017 -6.089 -6.146 1.00 87.50 123 ASN A O 1
ATOM 984 N N . ASP A 1 124 ? -8.246 -5.614 -8.327 1.00 89.81 124 ASP A N 1
ATOM 985 C CA . ASP A 1 124 ? -7.363 -6.680 -8.815 1.00 89.81 124 ASP A CA 1
ATOM 986 C C . ASP A 1 124 ? -5.951 -6.584 -8.222 1.00 89.81 124 ASP A C 1
ATOM 988 O O . ASP A 1 124 ? -5.276 -7.595 -8.026 1.00 89.81 124 ASP A O 1
ATOM 992 N N . HIS A 1 125 ? -5.499 -5.370 -7.899 1.00 89.25 125 HIS A N 1
ATOM 993 C CA . HIS A 1 125 ? -4.175 -5.165 -7.334 1.00 89.25 125 HIS A CA 1
ATOM 994 C C . HIS A 1 125 ? -4.023 -5.826 -5.957 1.00 89.25 125 HIS A C 1
ATOM 996 O O . HIS A 1 125 ? -2.998 -6.462 -5.745 1.00 89.25 125 HIS A O 1
ATOM 1002 N N . GLN A 1 126 ? -5.019 -5.775 -5.062 1.00 93.19 126 GLN A N 1
ATOM 1003 C CA . GLN A 1 126 ? -4.984 -6.548 -3.811 1.00 93.19 126 GLN A CA 1
ATOM 1004 C C . GLN A 1 126 ? -5.295 -8.032 -4.050 1.00 93.19 126 GLN A C 1
ATOM 1006 O O . GLN A 1 126 ? -4.674 -8.905 -3.437 1.00 93.19 126 GLN A O 1
ATOM 1011 N N . LEU A 1 127 ? -6.221 -8.342 -4.969 1.00 95.50 127 LEU A N 1
ATOM 1012 C CA . LEU A 1 127 ? -6.599 -9.726 -5.279 1.00 95.50 127 LEU A CA 1
ATOM 1013 C C . LEU A 1 127 ? -5.395 -10.575 -5.704 1.00 95.50 127 LEU A C 1
ATOM 1015 O O . LEU A 1 127 ? -5.270 -11.724 -5.275 1.00 95.50 127 LEU A O 1
ATOM 1019 N N . TYR A 1 128 ? -4.514 -9.991 -6.516 1.00 96.50 128 TYR A N 1
ATOM 1020 C CA . TYR A 1 128 ? -3.349 -10.651 -7.097 1.00 96.50 128 TYR A CA 1
ATOM 1021 C C . TYR A 1 128 ? -2.020 -10.220 -6.460 1.00 96.50 128 TYR A C 1
ATOM 1023 O O . TYR A 1 128 ? -0.969 -10.612 -6.967 1.00 96.50 128 TYR A O 1
ATOM 1031 N N . GLU A 1 129 ? -2.014 -9.418 -5.386 1.00 95.75 129 GLU A N 1
ATOM 1032 C CA . GLU A 1 129 ? -0.757 -8.979 -4.766 1.00 95.75 129 GLU A CA 1
ATOM 1033 C C . GLU A 1 129 ? 0.079 -10.181 -4.297 1.00 95.75 129 GLU A C 1
ATOM 1035 O O . GLU A 1 129 ? -0.418 -11.180 -3.756 1.00 95.75 129 GLU A O 1
ATOM 1040 N N . ASP A 1 130 ? 1.387 -10.068 -4.476 1.00 96.31 130 ASP A N 1
ATOM 1041 C CA . ASP A 1 130 ? 2.343 -11.051 -4.011 1.00 96.31 130 ASP A CA 1
ATOM 1042 C C . ASP A 1 130 ? 3.606 -10.366 -3.490 1.00 96.31 130 ASP A C 1
ATOM 1044 O O . ASP A 1 130 ? 3.898 -9.212 -3.796 1.00 96.31 130 ASP A O 1
ATOM 1048 N N . CYS A 1 131 ? 4.370 -11.086 -2.676 1.00 94.94 131 CYS A N 1
ATOM 1049 C CA . CYS A 1 131 ? 5.577 -10.555 -2.060 1.00 94.94 131 CYS A CA 1
ATOM 1050 C C . CYS A 1 131 ? 6.660 -10.304 -3.123 1.00 94.94 131 CYS A C 1
ATOM 1052 O O . CYS A 1 131 ? 7.197 -11.275 -3.667 1.00 94.94 131 CYS A O 1
ATOM 1054 N N . PRO A 1 132 ? 7.091 -9.050 -3.355 1.00 94.94 132 PRO A N 1
ATOM 1055 C CA . PRO A 1 132 ? 8.118 -8.750 -4.354 1.00 94.94 132 PRO A CA 1
ATOM 1056 C C . PRO A 1 132 ? 9.434 -9.480 -4.089 1.00 94.94 132 PRO A C 1
ATOM 1058 O O . PRO A 1 132 ? 10.129 -9.922 -5.002 1.00 94.94 132 PRO A O 1
ATOM 1061 N N . PHE A 1 133 ? 9.767 -9.665 -2.812 1.00 94.12 133 PHE A N 1
ATOM 1062 C CA . PHE A 1 133 ? 11.029 -10.271 -2.405 1.00 94.12 133 PHE A CA 1
ATOM 1063 C C . PHE A 1 133 ? 11.083 -11.786 -2.637 1.00 94.12 133 PHE A C 1
ATOM 1065 O O . PHE A 1 133 ? 12.174 -12.350 -2.605 1.00 94.12 133 PHE A O 1
ATOM 1072 N N . ASN A 1 134 ? 9.945 -12.451 -2.881 1.00 94.12 134 ASN A N 1
ATOM 1073 C CA . ASN A 1 134 ? 9.904 -13.886 -3.194 1.00 94.12 134 ASN A CA 1
ATOM 1074 C C . ASN A 1 134 ? 10.449 -14.216 -4.592 1.00 94.12 134 ASN A C 1
ATOM 1076 O O . ASN A 1 134 ? 10.757 -15.375 -4.858 1.00 94.12 134 ASN A O 1
ATOM 1080 N N . TYR A 1 135 ? 10.602 -13.212 -5.457 1.00 94.75 135 TYR A N 1
ATOM 1081 C CA . TYR A 1 135 ? 11.095 -13.361 -6.829 1.00 94.75 135 TYR A CA 1
ATOM 1082 C C . TYR A 1 135 ? 12.621 -13.253 -6.932 1.00 94.75 135 TYR A C 1
ATOM 1084 O O . TYR A 1 135 ? 13.185 -13.380 -8.015 1.00 94.75 135 TYR A O 1
ATOM 1092 N N . PHE A 1 136 ? 13.300 -13.044 -5.803 1.00 93.81 136 PHE A N 1
ATOM 1093 C CA . PHE A 1 136 ? 14.753 -13.016 -5.720 1.00 93.81 136 PHE A CA 1
ATOM 1094 C C . PHE A 1 136 ? 15.281 -14.240 -4.973 1.00 93.81 136 PHE A C 1
ATOM 1096 O O . PHE A 1 136 ? 14.640 -14.768 -4.061 1.00 93.81 136 PHE A O 1
ATOM 1103 N N . ASP A 1 137 ? 16.510 -14.645 -5.293 1.00 94.88 137 ASP A N 1
ATOM 1104 C CA . ASP A 1 137 ? 17.210 -15.669 -4.521 1.00 94.88 137 ASP A CA 1
ATOM 1105 C C . ASP A 1 137 ? 17.319 -15.281 -3.040 1.00 94.88 137 ASP A C 1
ATOM 1107 O O . ASP A 1 137 ? 17.455 -14.105 -2.683 1.00 94.88 137 ASP A O 1
ATOM 1111 N N . LYS A 1 138 ? 17.361 -16.291 -2.159 1.00 94.31 138 LYS A N 1
ATOM 1112 C CA . LYS A 1 138 ? 17.330 -16.115 -0.693 1.00 94.31 138 LYS A CA 1
ATOM 1113 C C . LYS A 1 138 ? 18.316 -15.081 -0.155 1.00 94.31 138 LYS A C 1
ATOM 1115 O O . LYS A 1 138 ? 17.989 -14.358 0.783 1.00 94.31 138 LYS A O 1
ATOM 1120 N N . LYS A 1 139 ? 19.505 -14.981 -0.751 1.00 95.50 139 LYS A N 1
ATOM 1121 C CA . LYS A 1 139 ? 20.518 -13.997 -0.354 1.00 95.50 139 LYS A CA 1
ATOM 1122 C C . LYS A 1 139 ? 20.052 -12.556 -0.595 1.00 95.50 139 LYS A C 1
ATOM 1124 O O . LYS A 1 139 ? 20.235 -11.717 0.278 1.00 95.50 139 LYS A O 1
ATOM 1129 N N . ILE A 1 140 ? 19.471 -12.270 -1.759 1.00 94.31 140 ILE A N 1
ATOM 1130 C CA . ILE A 1 140 ? 18.980 -10.930 -2.114 1.00 94.31 140 ILE A CA 1
ATOM 1131 C C . ILE A 1 140 ? 17.692 -10.629 -1.340 1.00 94.31 140 ILE A C 1
ATOM 1133 O O . ILE A 1 140 ? 17.562 -9.549 -0.771 1.00 94.31 140 ILE A O 1
ATOM 1137 N N . GLN A 1 141 ? 16.793 -11.611 -1.218 1.00 94.69 141 GLN A N 1
ATOM 1138 C CA . GLN A 1 141 ? 15.594 -11.505 -0.384 1.00 94.69 141 GLN A CA 1
ATOM 1139 C C . GLN A 1 141 ? 15.936 -11.055 1.051 1.00 94.69 141 GLN A C 1
ATOM 1141 O O . GLN A 1 141 ? 15.349 -10.108 1.569 1.00 94.69 141 GLN A O 1
ATOM 1146 N N . GLN A 1 142 ? 16.931 -11.682 1.687 1.00 94.25 142 GLN A N 1
ATOM 1147 C CA . GLN A 1 142 ? 17.377 -11.297 3.032 1.00 94.25 142 GLN A CA 1
ATOM 1148 C C . GLN A 1 142 ? 17.956 -9.877 3.090 1.00 94.25 142 GLN A C 1
ATOM 1150 O O . GLN A 1 142 ? 17.751 -9.181 4.083 1.00 94.25 142 GLN A O 1
ATOM 1155 N N . GLN A 1 143 ? 18.651 -9.429 2.041 1.00 94.12 143 GLN A N 1
ATOM 1156 C CA . GLN A 1 143 ? 19.169 -8.059 1.973 1.00 94.12 143 GLN A CA 1
ATOM 1157 C C . GLN A 1 143 ? 18.048 -7.020 1.904 1.00 94.12 143 GLN A C 1
ATOM 1159 O O . GLN A 1 143 ? 18.195 -5.956 2.501 1.00 94.12 143 GLN A O 1
ATOM 1164 N N . PHE A 1 144 ? 16.940 -7.316 1.217 1.00 92.94 144 PHE A N 1
ATOM 1165 C CA . PHE A 1 144 ? 15.766 -6.443 1.220 1.00 92.94 144 PHE A CA 1
ATOM 1166 C C . PHE A 1 144 ? 15.142 -6.352 2.610 1.00 92.94 144 PHE A C 1
ATOM 1168 O O . PHE A 1 144 ? 14.972 -5.249 3.122 1.00 92.94 144 PHE A O 1
ATOM 1175 N N . TYR A 1 145 ? 14.887 -7.487 3.266 1.00 94.00 145 TYR A N 1
ATOM 1176 C CA . TYR A 1 145 ? 14.296 -7.483 4.606 1.00 94.00 145 TYR A CA 1
ATOM 1177 C C . TYR A 1 145 ? 15.144 -6.729 5.642 1.00 94.00 145 TYR A C 1
ATOM 1179 O O . TYR A 1 145 ? 14.596 -6.017 6.476 1.00 94.00 145 TYR A O 1
ATOM 1187 N N . GLN A 1 146 ? 16.476 -6.803 5.550 1.00 93.56 146 GLN A N 1
ATOM 1188 C CA . GLN A 1 146 ? 17.395 -6.057 6.425 1.00 93.56 146 GLN A CA 1
ATOM 1189 C C . GLN A 1 146 ? 17.366 -4.533 6.224 1.00 93.56 146 GLN A C 1
ATOM 1191 O O . GLN A 1 146 ? 17.917 -3.804 7.047 1.00 93.56 146 GLN A O 1
ATOM 1196 N N . LYS A 1 147 ? 16.786 -4.048 5.121 1.00 90.56 147 LYS A N 1
ATOM 1197 C CA . LYS A 1 147 ? 16.693 -2.618 4.794 1.00 90.56 147 LYS A CA 1
ATOM 1198 C C . LYS A 1 147 ? 15.355 -1.997 5.175 1.00 90.56 147 LYS A C 1
ATOM 1200 O O . LYS A 1 147 ? 15.217 -0.785 5.044 1.00 90.56 147 LYS A O 1
ATOM 1205 N N . LEU A 1 148 ? 14.387 -2.798 5.613 1.00 91.25 148 LEU A N 1
ATOM 1206 C CA . LEU A 1 148 ? 13.080 -2.286 5.993 1.00 91.25 148 LEU A CA 1
ATOM 1207 C C . LEU A 1 148 ? 13.172 -1.500 7.306 1.00 91.25 148 LEU A C 1
ATOM 1209 O O . LEU A 1 148 ? 13.832 -1.907 8.267 1.00 91.25 148 LEU A O 1
ATOM 1213 N N . SER A 1 149 ? 12.454 -0.387 7.348 1.00 90.19 149 SER A N 1
ATOM 1214 C CA . SER A 1 149 ? 12.274 0.447 8.529 1.00 90.19 149 SER A CA 1
ATOM 1215 C C . SER A 1 149 ? 10.830 0.918 8.615 1.00 90.19 149 SER A C 1
ATOM 1217 O O . SER A 1 149 ? 10.136 1.017 7.605 1.00 90.19 149 SER A O 1
ATOM 1219 N N . GLU A 1 150 ? 10.384 1.219 9.825 1.00 87.25 150 GLU A N 1
ATOM 1220 C CA . GLU A 1 150 ? 9.099 1.854 10.076 1.00 87.25 150 GLU A CA 1
ATOM 1221 C C . GLU A 1 150 ? 9.079 3.244 9.429 1.00 87.25 150 GLU A C 1
ATOM 1223 O O . GLU A 1 150 ? 9.980 4.044 9.660 1.00 87.25 150 GLU A O 1
ATOM 1228 N N . GLU A 1 151 ? 8.053 3.547 8.641 1.00 79.62 151 GLU A N 1
ATOM 1229 C CA . GLU A 1 151 ? 7.985 4.785 7.854 1.00 79.62 151 GLU A CA 1
ATOM 1230 C C . GLU A 1 151 ? 8.033 6.055 8.720 1.00 79.62 151 GLU A C 1
ATOM 1232 O O . GLU A 1 151 ? 8.752 6.998 8.408 1.00 79.62 151 GLU A O 1
ATOM 1237 N N . ILE A 1 152 ? 7.315 6.067 9.851 1.00 77.81 152 ILE A N 1
ATOM 1238 C CA . ILE A 1 152 ? 7.223 7.258 10.712 1.00 77.81 152 ILE A CA 1
ATOM 1239 C C . ILE A 1 152 ? 8.471 7.436 11.581 1.00 77.81 152 ILE A C 1
ATOM 1241 O O . ILE A 1 152 ? 8.958 8.552 11.757 1.00 77.81 152 ILE A O 1
ATOM 1245 N N . THR A 1 153 ? 8.960 6.356 12.193 1.00 82.88 153 THR A N 1
ATOM 1246 C CA . THR A 1 153 ? 10.032 6.439 13.201 1.00 82.88 153 THR A CA 1
ATOM 1247 C C . THR A 1 153 ? 11.416 6.172 12.619 1.00 82.88 153 THR A C 1
ATOM 1249 O O . THR A 1 153 ? 12.414 6.431 13.292 1.00 82.88 153 THR A O 1
ATOM 1252 N N . LEU A 1 154 ? 11.486 5.651 11.389 1.00 84.88 154 LEU A N 1
ATOM 1253 C CA . LEU A 1 154 ? 12.697 5.171 10.716 1.00 84.88 154 LEU A CA 1
ATOM 1254 C C . LEU A 1 154 ? 13.442 4.082 11.502 1.00 84.88 154 LEU A C 1
ATOM 1256 O O . LEU A 1 154 ? 14.606 3.785 11.227 1.00 84.88 154 LEU A O 1
ATOM 1260 N N . LEU A 1 155 ? 12.778 3.469 12.486 1.00 90.25 155 LEU A N 1
ATOM 1261 C CA . LEU A 1 155 ? 13.352 2.379 13.256 1.00 90.25 155 LEU A CA 1
ATOM 1262 C C . LEU A 1 155 ? 13.434 1.127 12.375 1.00 90.25 155 LEU A C 1
ATOM 1264 O O . LEU A 1 155 ? 12.441 0.778 11.732 1.00 90.25 155 LEU A O 1
ATOM 1268 N N . PRO A 1 156 ? 14.582 0.429 12.342 1.00 92.38 156 PRO A N 1
ATOM 1269 C CA . PRO A 1 156 ? 14.699 -0.834 11.629 1.00 92.38 156 PRO A CA 1
ATOM 1270 C C . PRO A 1 156 ? 13.664 -1.843 12.122 1.00 92.38 156 PRO A C 1
ATOM 1272 O O . PRO A 1 156 ? 13.423 -1.958 13.325 1.00 92.38 156 PRO A O 1
ATOM 1275 N N . VAL A 1 157 ? 13.097 -2.613 11.198 1.00 92.62 157 VAL A N 1
ATOM 1276 C CA . VAL A 1 157 ? 12.144 -3.679 11.527 1.00 92.62 157 VAL A CA 1
ATOM 1277 C C . VAL A 1 157 ? 12.785 -5.041 11.306 1.00 92.62 157 VAL A C 1
ATOM 1279 O O . VAL A 1 157 ? 13.663 -5.207 10.463 1.00 92.62 157 VAL A O 1
ATOM 1282 N N . THR A 1 158 ? 12.357 -6.036 12.079 1.00 91.56 158 THR A N 1
ATOM 1283 C CA . THR A 1 158 ? 12.810 -7.420 11.903 1.00 91.56 158 THR A CA 1
ATOM 1284 C C . THR A 1 158 ? 11.659 -8.244 11.355 1.00 91.56 158 THR A C 1
ATOM 1286 O O . THR A 1 158 ? 10.722 -8.560 12.077 1.00 91.56 158 THR A O 1
ATOM 1289 N N . THR A 1 159 ? 11.740 -8.598 10.075 1.00 91.50 159 THR A N 1
ATOM 1290 C CA . THR A 1 159 ? 10.823 -9.543 9.433 1.00 91.50 159 THR A CA 1
ATOM 1291 C C . THR A 1 159 ? 11.586 -10.424 8.448 1.00 91.50 159 THR A C 1
ATOM 1293 O O . THR A 1 159 ? 12.659 -10.063 7.966 1.00 91.50 159 THR A O 1
ATOM 1296 N N . THR A 1 160 ? 11.035 -11.598 8.166 1.00 89.56 160 THR A N 1
ATOM 1297 C CA . THR A 1 160 ? 11.518 -12.533 7.141 1.00 89.56 160 THR A CA 1
ATOM 1298 C C . THR A 1 160 ? 10.442 -12.885 6.121 1.00 89.56 160 THR A C 1
ATOM 1300 O O . THR A 1 160 ? 10.667 -13.733 5.261 1.00 89.56 160 THR A O 1
ATOM 1303 N N . GLU A 1 161 ? 9.274 -12.260 6.236 1.00 89.62 161 GLU A N 1
ATOM 1304 C CA . GLU A 1 161 ? 8.113 -12.494 5.392 1.00 89.62 161 GLU A CA 1
ATOM 1305 C C . GLU A 1 161 ? 7.464 -11.164 5.003 1.00 89.62 161 GLU A C 1
ATOM 1307 O O . GLU A 1 161 ? 7.521 -10.172 5.737 1.00 89.62 161 GLU A O 1
ATOM 1312 N N . CYS A 1 162 ? 6.884 -11.131 3.805 1.00 90.12 162 CYS A N 1
ATOM 1313 C CA . CYS A 1 162 ? 5.978 -10.051 3.441 1.00 90.12 162 CYS A CA 1
ATOM 1314 C C . CYS A 1 162 ? 4.627 -10.283 4.110 1.00 90.12 162 CYS A C 1
ATOM 1316 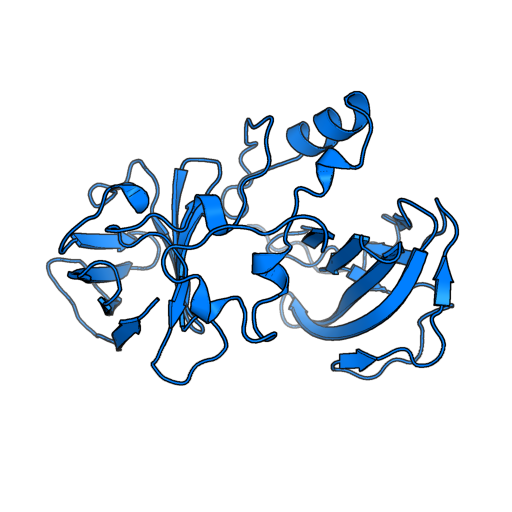O O . CYS A 1 162 ? 4.230 -11.426 4.324 1.00 90.12 162 CYS A O 1
ATOM 1318 N N . ARG A 1 163 ? 3.905 -9.192 4.350 1.00 90.88 163 ARG A N 1
ATOM 1319 C CA . ARG A 1 163 ? 2.480 -9.237 4.670 1.00 90.88 163 ARG A CA 1
ATOM 1320 C C . ARG A 1 163 ? 1.698 -8.868 3.424 1.00 90.88 163 ARG A C 1
ATOM 1322 O O . ARG A 1 163 ? 2.122 -7.978 2.687 1.00 90.88 163 ARG A O 1
ATOM 1329 N N . LYS A 1 164 ? 0.583 -9.545 3.220 1.00 92.81 164 LYS A N 1
ATOM 1330 C CA . LYS A 1 164 ? -0.421 -9.206 2.220 1.00 92.81 164 LYS A CA 1
ATOM 1331 C C . LYS A 1 164 ? -1.529 -8.385 2.874 1.00 92.81 164 LYS A C 1
ATOM 1333 O O . LYS A 1 164 ? -1.771 -8.506 4.077 1.00 92.81 164 LYS A O 1
ATOM 1338 N N . SER A 1 165 ? -2.226 -7.583 2.088 1.00 93.44 165 SER A N 1
ATOM 1339 C CA . SER A 1 165 ? -3.472 -6.913 2.457 1.00 93.44 165 SER A CA 1
ATOM 1340 C C . SER A 1 165 ? -4.489 -7.919 3.003 1.00 93.44 165 SER A C 1
ATOM 1342 O O . SER A 1 165 ? -5.089 -7.670 4.048 1.00 93.44 165 SER A O 1
ATOM 1344 N N . SER A 1 166 ? -4.591 -9.113 2.405 1.00 95.12 166 SER A N 1
ATOM 1345 C CA . SER A 1 166 ? -5.446 -10.192 2.931 1.00 95.12 166 SER A CA 1
ATOM 1346 C C . SER A 1 166 ? -5.054 -10.669 4.335 1.00 95.12 166 SER A C 1
ATOM 1348 O O . SER A 1 166 ? -5.917 -11.069 5.109 1.00 95.12 166 SER A O 1
ATOM 1350 N N . ASP A 1 167 ? -3.772 -10.592 4.710 1.00 94.62 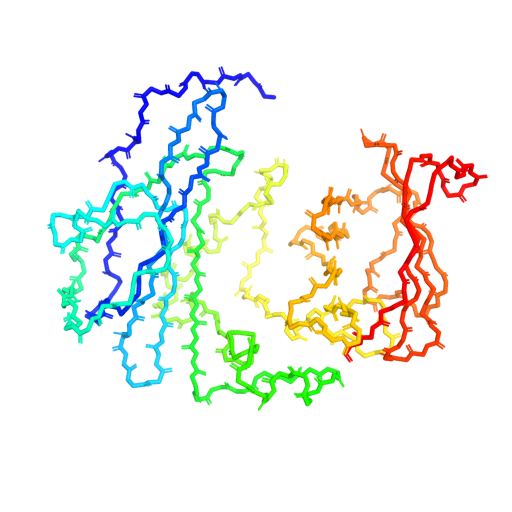167 ASP A N 1
ATOM 1351 C CA . ASP A 1 167 ? -3.315 -10.962 6.061 1.00 94.62 167 ASP A CA 1
ATOM 1352 C C . ASP A 1 167 ? -3.734 -9.924 7.116 1.00 94.62 167 ASP A C 1
ATOM 1354 O O . ASP A 1 167 ? -3.672 -10.185 8.320 1.00 94.62 167 ASP A O 1
ATOM 1358 N N . GLN A 1 168 ? -4.122 -8.722 6.676 1.00 94.62 168 GLN A N 1
ATOM 1359 C CA . GLN A 1 168 ? -4.650 -7.653 7.522 1.00 94.62 168 GLN A CA 1
ATOM 1360 C C . GLN A 1 168 ? -6.184 -7.609 7.519 1.00 94.62 168 GLN A C 1
ATOM 1362 O O . GLN A 1 168 ? -6.765 -6.934 8.369 1.00 94.62 168 GLN A O 1
ATOM 1367 N N . ASP A 1 169 ? -6.851 -8.345 6.631 1.00 96.38 169 ASP A N 1
ATOM 1368 C CA . ASP A 1 169 ? -8.306 -8.389 6.547 1.00 96.38 169 ASP A CA 1
ATOM 1369 C C . ASP A 1 169 ? -8.890 -9.504 7.430 1.00 96.38 169 ASP A C 1
ATOM 1371 O O . ASP A 1 169 ? -9.173 -10.621 6.998 1.00 96.38 169 ASP A O 1
ATOM 1375 N N . ILE A 1 170 ? -9.049 -9.202 8.720 1.00 96.81 170 ILE A N 1
ATOM 1376 C CA . ILE A 1 170 ? -9.443 -10.194 9.724 1.00 96.81 170 ILE A CA 1
ATOM 1377 C C . ILE A 1 170 ? -10.953 -10.131 9.971 1.00 96.81 170 ILE A C 1
ATOM 1379 O O . ILE A 1 170 ? -11.468 -9.169 10.553 1.00 96.81 170 ILE A O 1
ATOM 1383 N N . ALA A 1 171 ? -11.655 -11.189 9.560 1.00 94.81 171 ALA A N 1
ATOM 1384 C CA . ALA A 1 171 ? -13.096 -11.341 9.735 1.00 94.81 171 ALA A CA 1
ATOM 1385 C C . ALA A 1 171 ? -13.526 -11.172 11.204 1.00 94.81 171 ALA A C 1
ATOM 1387 O O . ALA A 1 171 ? -12.936 -11.756 12.115 1.00 94.81 171 ALA A O 1
ATOM 1388 N N . GLY A 1 172 ? -14.578 -10.379 11.430 1.00 96.19 172 GLY A N 1
ATOM 1389 C CA . GLY A 1 172 ? -15.089 -10.095 12.775 1.00 96.19 172 GLY A CA 1
ATOM 1390 C C . GLY A 1 172 ? -14.218 -9.142 13.598 1.00 96.19 172 GLY A C 1
ATOM 1391 O O . GLY A 1 172 ? -14.402 -9.058 14.809 1.00 96.19 172 GLY A O 1
ATOM 1392 N N . SER A 1 173 ? -13.284 -8.428 12.965 1.00 98.19 173 SER A N 1
ATOM 1393 C CA . SER A 1 173 ? -12.528 -7.339 13.585 1.00 98.19 173 SER A CA 1
ATOM 1394 C C . SER A 1 173 ? -12.594 -6.065 12.744 1.00 98.19 173 SER A C 1
ATOM 1396 O O . SER A 1 173 ? -12.976 -6.107 11.575 1.00 98.19 173 SER A O 1
ATOM 1398 N N . ILE A 1 174 ? -12.152 -4.943 13.314 1.00 98.25 174 ILE A N 1
ATOM 1399 C CA . ILE A 1 174 ? -12.013 -3.671 12.582 1.00 98.25 174 ILE A CA 1
ATOM 1400 C C . ILE A 1 174 ? -10.884 -3.693 11.536 1.00 98.25 174 ILE A C 1
ATOM 1402 O O . ILE A 1 174 ? -10.774 -2.762 10.750 1.00 98.25 174 ILE A O 1
ATOM 1406 N N . SER A 1 175 ? -10.010 -4.703 11.544 1.00 98.12 175 SER A N 1
ATOM 1407 C CA . SER A 1 175 ? -8.848 -4.770 10.651 1.00 98.12 175 SER A CA 1
ATOM 1408 C C . SER A 1 175 ? -9.279 -5.060 9.211 1.00 98.12 175 SER A C 1
ATOM 1410 O O . SER A 1 175 ? -10.098 -5.957 8.988 1.00 98.12 175 SER A O 1
ATOM 1412 N N . GLY A 1 176 ? -8.722 -4.321 8.253 1.00 97.06 176 GLY A N 1
ATOM 1413 C CA . GLY A 1 176 ? -9.011 -4.431 6.824 1.00 97.06 176 GLY A CA 1
ATOM 1414 C C . GLY A 1 176 ? -9.331 -3.086 6.169 1.00 97.06 176 GLY A C 1
ATOM 1415 O O . GLY A 1 176 ? -9.184 -2.014 6.763 1.00 97.06 176 GLY A O 1
ATOM 1416 N N . GLU A 1 177 ? -9.772 -3.165 4.922 1.00 95.62 177 GLU A N 1
ATOM 1417 C CA . GLU A 1 177 ? -10.252 -2.034 4.133 1.00 95.62 177 GLU A CA 1
ATOM 1418 C C . GLU A 1 177 ? -11.773 -1.894 4.269 1.00 95.62 177 GLU A C 1
ATOM 1420 O O . GLU A 1 177 ? -12.506 -2.881 4.267 1.00 95.62 177 GLU A O 1
ATOM 1425 N N . TRP A 1 178 ? -12.244 -0.655 4.396 1.00 96.19 178 TRP A N 1
ATOM 1426 C CA . TRP A 1 178 ? -13.643 -0.317 4.633 1.00 96.19 178 TRP A CA 1
ATOM 1427 C C . TRP A 1 178 ? -14.106 0.766 3.671 1.00 96.19 178 TRP A C 1
ATOM 1429 O O . TRP A 1 178 ? -13.421 1.766 3.440 1.00 96.19 178 TRP A O 1
ATOM 1439 N N . PHE A 1 179 ? -15.311 0.595 3.145 1.00 94.94 179 PHE A N 1
ATOM 1440 C CA . PHE A 1 179 ? -15.797 1.355 2.009 1.00 94.94 179 PHE A CA 1
ATOM 1441 C C . PHE A 1 179 ? -17.190 1.928 2.249 1.00 94.94 179 PHE A C 1
ATOM 1443 O O . PHE A 1 179 ? -18.072 1.288 2.824 1.00 94.94 179 PHE A O 1
ATOM 1450 N N . GLU A 1 180 ? -17.445 3.107 1.699 1.00 94.44 180 GLU A N 1
ATOM 1451 C CA . GLU A 1 180 ? -18.817 3.555 1.473 1.00 94.44 180 GLU A CA 1
ATOM 1452 C C . GLU A 1 180 ? -19.508 2.695 0.396 1.00 94.44 180 GLU A C 1
ATOM 1454 O O . GLU A 1 180 ? -18.859 2.103 -0.471 1.00 94.44 180 GLU A O 1
ATOM 1459 N N . GLN A 1 181 ? -20.845 2.642 0.429 1.00 86.75 181 GLN A N 1
ATOM 1460 C CA . GLN A 1 181 ? -21.674 1.716 -0.363 1.00 86.75 181 GLN A CA 1
ATOM 1461 C C . GLN A 1 181 ? -21.382 1.706 -1.877 1.00 86.75 181 GLN A C 1
ATOM 1463 O O . GLN A 1 181 ? -21.548 0.674 -2.515 1.00 86.75 181 GLN A O 1
ATOM 1468 N N . ASN A 1 182 ? -20.945 2.829 -2.453 1.00 85.88 182 ASN A N 1
ATOM 1469 C CA . ASN A 1 182 ? -20.658 2.955 -3.888 1.00 85.88 182 ASN A CA 1
ATOM 1470 C C . ASN A 1 182 ? -19.199 3.345 -4.176 1.00 85.88 182 ASN A C 1
ATOM 1472 O O . ASN A 1 182 ? -18.881 3.748 -5.294 1.00 85.88 182 ASN A O 1
ATOM 1476 N N . SER A 1 183 ? -18.324 3.293 -3.168 1.00 89.94 183 SER A N 1
ATOM 1477 C CA . SER A 1 183 ? -16.918 3.641 -3.351 1.00 89.94 183 SER A CA 1
ATOM 1478 C C . SER A 1 183 ? -16.143 2.445 -3.883 1.00 89.94 183 SER A C 1
ATOM 1480 O O . SER A 1 183 ? -16.223 1.348 -3.331 1.00 89.94 183 SER A O 1
ATOM 1482 N N . ILE A 1 184 ? -15.368 2.663 -4.940 1.00 85.75 184 ILE A N 1
ATOM 1483 C CA . ILE A 1 184 ? -14.476 1.639 -5.497 1.00 85.75 184 ILE A CA 1
ATOM 1484 C C . ILE A 1 184 ? -13.138 1.598 -4.751 1.00 85.75 184 ILE A C 1
ATOM 1486 O O . ILE A 1 184 ? -12.502 0.558 -4.699 1.00 85.75 184 ILE A O 1
ATOM 1490 N N . THR A 1 185 ? -12.744 2.712 -4.128 1.00 88.62 185 THR A N 1
ATOM 1491 C CA . THR A 1 185 ? -11.551 2.818 -3.282 1.00 88.62 185 THR A CA 1
ATOM 1492 C C . THR A 1 185 ? -11.933 2.739 -1.806 1.00 88.62 185 THR A C 1
ATOM 1494 O O . THR A 1 185 ? -13.014 3.226 -1.443 1.00 88.62 185 THR A O 1
ATOM 1497 N N . PRO A 1 186 ? -11.065 2.205 -0.934 1.00 92.25 186 PRO A N 1
ATOM 1498 C CA . PRO A 1 186 ? -11.320 2.216 0.499 1.00 92.25 186 PRO A CA 1
ATOM 1499 C C . PRO A 1 186 ? -11.467 3.651 1.008 1.00 92.25 186 PRO A C 1
ATOM 1501 O O . PRO A 1 186 ? -10.695 4.545 0.661 1.00 92.25 186 PRO A O 1
ATOM 1504 N N . THR A 1 187 ? -12.491 3.873 1.826 1.00 95.25 187 THR A N 1
ATOM 1505 C CA . THR A 1 187 ? -12.706 5.142 2.529 1.00 95.25 187 THR A CA 1
ATOM 1506 C C . THR A 1 187 ? -11.842 5.195 3.786 1.00 95.25 187 THR A C 1
ATOM 1508 O O . THR A 1 187 ? -11.325 6.256 4.142 1.00 95.25 187 THR A O 1
ATOM 1511 N N . VAL A 1 188 ? -11.687 4.046 4.450 1.00 96.06 188 VAL A N 1
ATOM 1512 C CA . VAL A 1 188 ? -10.834 3.866 5.623 1.00 96.06 188 VAL A CA 1
ATOM 1513 C C . VAL A 1 188 ? -10.087 2.542 5.495 1.00 96.06 188 VAL A C 1
ATOM 1515 O O . VAL A 1 188 ? -10.705 1.502 5.288 1.00 96.06 188 VAL A O 1
ATOM 1518 N N . SER A 1 189 ? -8.773 2.568 5.683 1.00 96.31 189 SER A N 1
ATOM 1519 C CA . SER A 1 189 ? -7.939 1.372 5.803 1.00 96.31 189 SER A CA 1
ATOM 1520 C C . SER A 1 189 ? -7.385 1.286 7.220 1.00 96.31 189 SER A C 1
ATOM 1522 O O . SER A 1 189 ? -6.832 2.258 7.743 1.00 96.31 189 SER A O 1
ATOM 1524 N N . ILE A 1 190 ? -7.563 0.126 7.853 1.00 97.62 190 ILE A N 1
ATOM 1525 C CA . ILE A 1 190 ? -7.162 -0.131 9.236 1.00 97.62 190 ILE A CA 1
ATOM 1526 C C . ILE A 1 190 ? -6.255 -1.357 9.268 1.00 97.62 190 ILE A C 1
ATOM 1528 O O . ILE A 1 190 ? -6.664 -2.456 8.897 1.00 97.62 190 ILE A O 1
ATOM 1532 N N . GLY A 1 191 ? -5.034 -1.192 9.762 1.00 96.62 191 GLY A N 1
ATOM 1533 C CA . GLY A 1 191 ? -4.065 -2.284 9.861 1.00 96.62 191 GLY A CA 1
ATOM 1534 C C . GLY A 1 191 ? -3.002 -2.010 10.912 1.00 96.62 191 GLY A C 1
ATOM 1535 O O . GLY A 1 191 ? -3.153 -1.116 11.745 1.00 96.62 191 GLY A O 1
ATOM 1536 N N . SER A 1 192 ? -1.912 -2.772 10.889 1.00 95.38 192 SER A N 1
ATOM 1537 C CA . SER A 1 192 ? -0.762 -2.506 11.755 1.00 95.38 192 SER A CA 1
ATOM 1538 C C . SER A 1 192 ? 0.530 -2.320 10.975 1.00 95.38 192 SER A C 1
ATOM 1540 O O . SER A 1 192 ? 0.722 -2.879 9.894 1.00 95.38 192 SER A O 1
ATOM 1542 N N . SER A 1 193 ? 1.457 -1.548 11.530 1.00 93.44 193 SER A N 1
ATOM 1543 C CA . SER A 1 193 ? 2.815 -1.460 11.008 1.00 93.44 193 SER A CA 1
ATOM 1544 C C . SER A 1 193 ? 3.634 -2.717 11.333 1.00 93.44 193 SER A C 1
ATOM 1546 O O . SER A 1 193 ? 3.175 -3.601 12.058 1.00 93.44 193 SER A O 1
ATOM 1548 N N . LEU A 1 194 ? 4.858 -2.818 10.807 1.00 91.94 194 LEU A N 1
ATOM 1549 C CA . LEU A 1 194 ? 5.747 -3.952 11.099 1.00 91.94 194 LEU A CA 1
ATOM 1550 C C . LEU A 1 194 ? 6.266 -3.945 12.547 1.00 91.94 194 LEU A C 1
ATOM 1552 O O . LEU A 1 194 ? 6.634 -5.000 13.057 1.00 91.94 194 LEU A O 1
ATOM 1556 N N . LEU A 1 195 ? 6.256 -2.789 13.220 1.00 93.38 195 LEU A N 1
ATOM 1557 C CA . LEU A 1 195 ? 6.500 -2.687 14.665 1.00 93.38 195 LEU A CA 1
ATOM 1558 C C . LEU A 1 195 ? 5.224 -2.839 15.511 1.00 93.38 195 LEU A C 1
ATOM 1560 O O . LEU A 1 195 ? 5.294 -2.811 16.737 1.00 93.38 195 LEU A O 1
ATOM 1564 N N . GLY A 1 196 ? 4.068 -3.039 14.875 1.00 93.81 196 GLY A N 1
ATOM 1565 C CA . GLY A 1 196 ? 2.798 -3.313 15.543 1.00 93.81 196 GLY A CA 1
ATOM 1566 C C . GLY A 1 196 ? 1.940 -2.085 15.843 1.00 93.81 196 GLY A C 1
ATOM 1567 O O . GLY A 1 196 ? 0.840 -2.258 16.356 1.00 93.81 196 GLY A O 1
ATOM 1568 N N . SER A 1 197 ? 2.373 -0.868 15.502 1.00 95.44 197 SER A N 1
ATOM 1569 C CA . SER A 1 197 ? 1.544 0.334 15.670 1.00 95.44 197 SER A CA 1
ATOM 1570 C C . SER A 1 197 ? 0.241 0.205 14.887 1.00 95.44 197 SER A C 1
ATOM 1572 O O . SER A 1 197 ? 0.265 -0.194 13.723 1.00 95.44 197 SER A O 1
ATOM 1574 N N . ALA A 1 198 ? -0.892 0.566 15.490 1.00 97.00 198 ALA A N 1
ATOM 1575 C CA . ALA A 1 198 ? -2.169 0.585 14.780 1.00 97.00 198 ALA A CA 1
ATOM 1576 C C . ALA A 1 198 ? -2.188 1.767 13.804 1.00 97.00 198 ALA A C 1
ATOM 1578 O O . ALA A 1 198 ? -1.868 2.892 14.191 1.00 97.00 198 ALA A O 1
ATOM 1579 N N . ARG A 1 199 ? -2.547 1.511 12.546 1.00 95.56 199 ARG A N 1
ATOM 1580 C CA . ARG A 1 199 ? -2.585 2.497 11.467 1.00 95.56 199 ARG A CA 1
ATOM 1581 C C . ARG A 1 199 ? -4.011 2.699 10.989 1.00 95.56 199 ARG A C 1
ATOM 1583 O O . ARG A 1 199 ? -4.716 1.729 10.717 1.00 95.56 199 ARG A O 1
ATOM 1590 N N . PHE A 1 200 ? -4.387 3.966 10.880 1.00 95.94 200 PHE A N 1
ATOM 1591 C CA . PHE A 1 200 ? -5.673 4.414 10.374 1.00 95.94 200 PHE A CA 1
ATOM 1592 C C . PHE A 1 200 ? -5.412 5.403 9.256 1.00 95.94 200 PHE A C 1
ATOM 1594 O O . PHE A 1 200 ? -4.841 6.469 9.499 1.00 95.94 200 PHE A O 1
ATOM 1601 N N . THR A 1 201 ? -5.847 5.050 8.055 1.00 94.44 201 THR A N 1
ATOM 1602 C CA . THR A 1 201 ? -5.687 5.893 6.876 1.00 94.44 201 THR A CA 1
ATOM 1603 C C . THR A 1 201 ? -7.054 6.154 6.275 1.00 94.44 201 THR A C 1
ATOM 1605 O O . THR A 1 201 ? -7.815 5.229 6.005 1.00 94.44 201 THR A O 1
ATOM 1608 N N . THR A 1 202 ? -7.370 7.423 6.075 1.00 91.44 202 THR A N 1
ATOM 1609 C CA . THR A 1 202 ? -8.509 7.906 5.300 1.00 91.44 202 THR A CA 1
ATOM 1610 C C . THR A 1 202 ? -7.983 8.872 4.243 1.00 91.44 202 THR A C 1
ATOM 1612 O O . THR A 1 202 ? -6.788 9.164 4.189 1.00 91.44 202 THR A O 1
ATOM 1615 N N . ARG A 1 203 ? -8.872 9.417 3.410 1.00 83.44 203 ARG A N 1
ATOM 1616 C CA . ARG A 1 203 ? -8.499 10.450 2.435 1.00 83.44 203 ARG A CA 1
ATOM 1617 C C . ARG A 1 203 ? -7.815 11.670 3.068 1.00 83.44 203 ARG A C 1
ATOM 1619 O O . ARG A 1 203 ? -6.914 12.240 2.463 1.00 83.44 203 ARG A O 1
ATOM 1626 N N . ASP A 1 204 ? -8.271 12.072 4.252 1.00 84.44 204 ASP A N 1
ATOM 1627 C CA . ASP A 1 204 ? -7.898 13.349 4.874 1.00 84.44 204 ASP A CA 1
ATOM 1628 C C . ASP A 1 204 ? -7.100 13.165 6.172 1.00 84.44 204 ASP A C 1
ATOM 1630 O O . ASP A 1 204 ? -6.742 14.142 6.832 1.00 84.44 204 ASP A O 1
ATOM 1634 N N . LEU A 1 205 ? -6.862 11.917 6.579 1.00 87.88 205 LEU A N 1
ATOM 1635 C CA . LEU A 1 205 ? -6.274 11.592 7.867 1.00 87.88 205 LEU A CA 1
ATOM 1636 C C . LEU A 1 205 ? -5.361 10.376 7.764 1.00 87.88 205 LEU A C 1
ATOM 1638 O O . LEU A 1 205 ? -5.792 9.308 7.347 1.00 87.88 205 LEU A O 1
ATOM 1642 N N . GLU A 1 206 ? -4.145 10.510 8.277 1.00 91.19 206 GLU A N 1
ATOM 1643 C CA . GLU A 1 206 ? -3.299 9.373 8.618 1.00 91.19 206 GLU A CA 1
ATOM 1644 C C . GLU A 1 206 ? -2.901 9.472 10.090 1.00 91.19 206 GLU A C 1
ATOM 1646 O O . GLU A 1 206 ? -2.364 10.486 10.543 1.00 91.19 206 GLU A O 1
ATOM 1651 N N . VAL A 1 207 ? -3.194 8.425 10.860 1.00 93.75 207 VAL A N 1
ATOM 1652 C CA . VAL A 1 207 ? -2.858 8.346 12.283 1.00 93.75 207 VAL 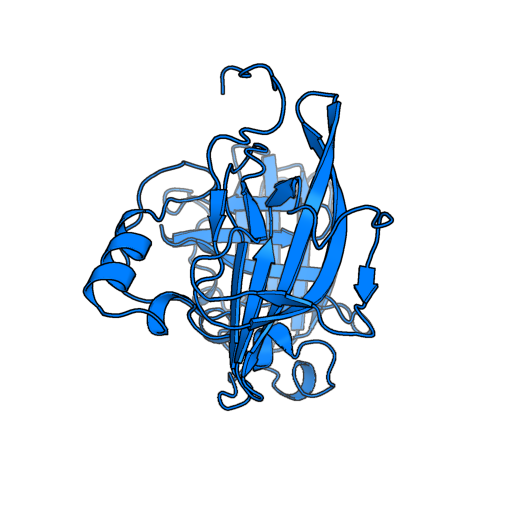A CA 1
ATOM 1653 C C . VAL A 1 207 ? -2.212 7.009 12.588 1.00 93.75 207 VAL A C 1
ATOM 1655 O O . VAL A 1 207 ? -2.704 5.946 12.213 1.00 93.75 207 VAL A O 1
ATOM 1658 N N . SER A 1 208 ? -1.122 7.082 13.345 1.00 94.31 208 SER A N 1
ATOM 1659 C CA . SER A 1 208 ? -0.474 5.932 13.959 1.00 94.31 208 SER A CA 1
ATOM 1660 C C . SER A 1 208 ? -0.644 5.988 15.472 1.00 94.31 208 SER A C 1
ATOM 1662 O O . SER A 1 208 ? -0.383 7.025 16.089 1.00 94.31 208 SER A O 1
ATOM 1664 N N . ILE A 1 209 ? -1.037 4.865 16.068 1.00 96.12 209 ILE A N 1
ATOM 1665 C CA . ILE A 1 209 ? -1.124 4.678 17.516 1.00 96.12 209 ILE A CA 1
ATOM 1666 C C . ILE A 1 209 ? -0.048 3.685 17.932 1.00 96.12 209 ILE A C 1
ATOM 1668 O O . ILE A 1 209 ? -0.062 2.527 17.509 1.00 96.12 209 ILE A O 1
ATOM 1672 N N . ASP A 1 210 ? 0.893 4.166 18.736 1.00 93.94 210 ASP A N 1
ATOM 1673 C CA . ASP A 1 210 ? 2.000 3.366 19.251 1.00 93.94 210 ASP A CA 1
ATOM 1674 C C . ASP A 1 210 ? 1.489 2.241 20.176 1.00 93.94 210 ASP A C 1
ATOM 1676 O O . ASP A 1 210 ? 0.539 2.482 20.930 1.00 93.94 210 ASP A O 1
ATOM 1680 N N . PRO A 1 211 ? 2.094 1.036 20.162 1.00 95.38 211 PRO A N 1
ATOM 1681 C CA . PRO A 1 211 ? 1.742 -0.047 21.080 1.00 95.38 211 PRO A CA 1
ATOM 1682 C C . PRO A 1 211 ? 1.818 0.308 22.573 1.00 95.38 211 PRO A C 1
ATOM 1684 O O . PRO A 1 211 ? 1.155 -0.339 23.383 1.00 95.38 211 PRO A O 1
ATOM 1687 N N . GLU A 1 212 ? 2.606 1.317 22.953 1.00 94.62 212 GLU A N 1
ATOM 1688 C CA . GLU A 1 212 ? 2.716 1.819 24.327 1.00 94.62 212 GLU A CA 1
ATOM 1689 C C . GLU A 1 212 ? 1.609 2.826 24.699 1.00 94.62 212 GLU A C 1
ATOM 1691 O O . GLU A 1 212 ? 1.472 3.197 25.868 1.00 94.62 212 GLU A O 1
ATOM 1696 N N . ASN A 1 213 ? 0.794 3.279 23.737 1.00 96.25 213 ASN A N 1
ATOM 1697 C CA . ASN A 1 213 ? -0.307 4.201 24.004 1.00 96.25 213 ASN A CA 1
ATOM 1698 C C . ASN A 1 213 ? -1.399 3.534 24.860 1.00 96.25 213 ASN A C 1
ATOM 1700 O O . ASN A 1 213 ? -1.794 2.395 24.630 1.00 96.25 213 ASN A O 1
ATOM 1704 N N . ILE A 1 214 ? -1.967 4.272 25.817 1.00 96.31 214 ILE A N 1
ATOM 1705 C CA . ILE A 1 214 ? -2.961 3.730 26.761 1.00 96.31 214 ILE A CA 1
ATOM 1706 C C . ILE A 1 214 ? -4.265 3.252 26.101 1.00 96.31 214 ILE A C 1
ATOM 1708 O O . ILE A 1 214 ? -4.963 2.405 26.654 1.00 96.31 214 ILE A O 1
ATOM 1712 N N . THR A 1 215 ? -4.609 3.796 24.933 1.00 97.50 215 THR A N 1
ATOM 1713 C CA . THR A 1 215 ? -5.792 3.393 24.157 1.00 97.50 215 THR A CA 1
ATOM 1714 C C . THR A 1 215 ? -5.490 2.292 23.144 1.00 97.50 215 THR A C 1
ATOM 1716 O O . THR A 1 215 ? -6.384 1.860 22.417 1.00 97.50 215 THR A O 1
ATOM 1719 N N . TYR A 1 216 ? -4.241 1.827 23.069 1.00 98.12 216 TYR A N 1
ATOM 1720 C CA . TYR A 1 216 ? -3.840 0.846 22.079 1.00 98.12 216 TYR A CA 1
ATOM 1721 C C . TYR A 1 216 ? -4.464 -0.527 22.348 1.00 98.12 216 TYR A C 1
ATOM 1723 O O . TYR A 1 216 ? -4.315 -1.134 23.409 1.00 98.12 216 TYR A O 1
ATOM 1731 N N . VAL A 1 217 ? -5.106 -1.047 21.308 1.00 98.38 217 VAL A N 1
ATOM 1732 C CA . VAL A 1 217 ? -5.425 -2.460 21.120 1.00 98.38 217 VAL A CA 1
ATOM 1733 C C . VAL A 1 217 ? -5.041 -2.791 19.683 1.00 98.38 217 VAL A C 1
ATOM 1735 O O . VAL A 1 217 ? -5.308 -2.001 18.780 1.00 98.38 217 VAL A O 1
ATOM 1738 N N . HIS A 1 218 ? -4.412 -3.939 19.431 1.00 98.12 218 HIS A N 1
ATOM 1739 C CA . HIS A 1 218 ? -4.087 -4.320 18.053 1.00 98.12 218 HIS A CA 1
ATOM 1740 C C . HIS A 1 218 ? -5.386 -4.434 17.220 1.00 98.12 218 HIS A C 1
ATOM 1742 O O . HIS A 1 218 ? -6.308 -5.114 17.681 1.00 98.12 218 HIS A O 1
ATOM 1748 N N . PRO A 1 219 ? -5.491 -3.847 16.008 1.00 98.31 219 PRO A N 1
ATOM 1749 C CA . PRO A 1 219 ? -6.763 -3.773 15.276 1.00 98.31 219 PRO A CA 1
ATOM 1750 C C . PRO A 1 219 ? -7.439 -5.123 15.027 1.00 98.31 219 PRO A C 1
ATOM 1752 O O . PRO A 1 219 ? -8.644 -5.260 15.210 1.00 98.31 219 PRO A O 1
ATOM 1755 N N . SER A 1 220 ? -6.661 -6.170 14.739 1.00 97.81 220 SER A N 1
ATOM 1756 C CA . SER A 1 220 ? -7.190 -7.538 14.580 1.00 97.81 220 SER A CA 1
ATOM 1757 C C . SER A 1 220 ? -7.803 -8.158 15.846 1.00 97.81 220 SER A C 1
ATOM 1759 O O . SER A 1 220 ? -8.306 -9.280 15.804 1.00 97.81 220 SER A O 1
ATOM 1761 N N . LYS A 1 221 ? -7.722 -7.476 16.994 1.00 98.31 221 LYS A N 1
ATOM 1762 C CA . LYS A 1 221 ? -8.294 -7.902 18.280 1.00 98.31 221 LYS A CA 1
ATOM 1763 C C . LYS A 1 221 ? -9.498 -7.068 18.708 1.00 98.31 221 LYS A C 1
ATOM 1765 O O . LYS A 1 221 ? -10.172 -7.456 19.660 1.00 98.31 221 LYS A O 1
ATOM 1770 N N . VAL A 1 222 ? -9.791 -5.967 18.021 1.00 98.31 222 VAL A N 1
ATOM 1771 C CA . VAL A 1 222 ? -10.979 -5.158 18.298 1.00 98.31 222 VAL A CA 1
ATOM 1772 C C . VAL A 1 222 ? -12.163 -5.757 17.549 1.00 98.31 222 VAL A C 1
ATOM 1774 O O . VAL A 1 222 ? -12.196 -5.752 16.321 1.00 98.31 222 VAL A O 1
ATOM 1777 N N . THR A 1 223 ? -13.116 -6.293 18.308 1.00 97.94 223 THR A N 1
ATOM 1778 C CA . THR A 1 223 ? -14.287 -7.042 17.808 1.00 97.94 223 THR A CA 1
ATOM 1779 C C . THR A 1 223 ? -15.621 -6.372 18.165 1.00 97.94 223 THR A C 1
ATOM 1781 O O . THR A 1 223 ? -16.686 -6.931 17.931 1.00 97.94 223 THR A O 1
ATOM 1784 N N . SER A 1 224 ? -15.562 -5.180 18.758 1.00 97.25 224 SER A N 1
ATOM 1785 C CA . SER A 1 224 ? -16.696 -4.369 19.212 1.00 97.25 224 SER A CA 1
ATOM 1786 C C . SER A 1 224 ? -16.271 -2.899 19.275 1.00 97.25 224 SER A C 1
ATOM 1788 O O . SER A 1 224 ? -15.161 -2.575 18.851 1.00 97.25 224 SER A O 1
ATOM 1790 N N . ASN A 1 225 ? -17.101 -2.028 19.862 1.00 98.00 225 ASN A N 1
ATOM 1791 C CA . ASN A 1 225 ? -16.733 -0.633 20.090 1.00 98.00 225 ASN A CA 1
ATOM 1792 C C . ASN A 1 225 ? -15.367 -0.471 20.783 1.00 98.00 225 ASN A C 1
ATOM 1794 O O . ASN A 1 225 ? -15.109 -1.101 21.813 1.00 98.00 225 ASN A O 1
ATOM 1798 N N . HIS A 1 226 ? -14.518 0.389 20.220 1.00 98.50 226 HIS A N 1
ATOM 1799 C CA . HIS A 1 226 ? -13.245 0.802 20.799 1.00 98.50 226 HIS A CA 1
ATOM 1800 C C . HIS A 1 226 ? -12.836 2.181 20.279 1.00 98.50 226 HIS A C 1
ATOM 1802 O O . HIS A 1 226 ? -12.997 2.480 19.097 1.00 98.50 226 HIS A O 1
ATOM 1808 N N . CYS A 1 227 ? -12.236 2.991 21.151 1.00 98.12 227 CYS A N 1
ATOM 1809 C CA . CYS A 1 227 ? -11.720 4.304 20.788 1.00 98.12 227 CYS A CA 1
ATOM 1810 C C . CYS A 1 227 ? -10.205 4.379 20.967 1.00 98.12 227 CYS A C 1
ATOM 1812 O O . CYS A 1 227 ? -9.676 4.120 22.049 1.00 98.12 227 CYS A O 1
ATOM 1814 N N . TYR A 1 228 ? -9.532 4.794 19.900 1.00 98.12 228 TYR A N 1
ATOM 1815 C CA . TYR A 1 228 ? -8.123 5.148 19.869 1.00 98.12 228 TYR A CA 1
ATOM 1816 C C . TYR A 1 228 ? -7.942 6.656 20.025 1.00 98.12 228 TYR A C 1
ATOM 1818 O O . TYR A 1 228 ? -8.766 7.450 19.568 1.00 98.12 228 TYR A O 1
ATOM 1826 N N . TYR A 1 229 ? -6.827 7.065 20.619 1.00 97.19 229 TYR A N 1
ATOM 1827 C CA . TYR A 1 229 ? -6.446 8.464 20.748 1.00 97.19 229 TYR A CA 1
ATOM 1828 C C . TYR A 1 229 ? -4.951 8.650 20.491 1.00 97.19 229 TYR A C 1
ATOM 1830 O O . TYR A 1 229 ? -4.115 7.973 21.088 1.00 97.19 229 TYR A O 1
ATOM 1838 N N . SER A 1 230 ? -4.622 9.592 19.607 1.00 94.75 230 SER A N 1
ATOM 1839 C CA . SER A 1 230 ? -3.245 9.987 19.324 1.00 94.75 230 SER A CA 1
ATOM 1840 C C . SER A 1 230 ? -2.898 11.270 20.070 1.00 94.75 230 SER A C 1
ATOM 1842 O O . SER A 1 230 ? -3.381 12.349 19.720 1.00 94.75 230 SER A O 1
ATOM 1844 N N . ASP A 1 231 ? -2.014 11.166 21.065 1.00 90.31 231 ASP A N 1
ATOM 1845 C CA . ASP A 1 231 ? -1.503 12.320 21.819 1.00 90.31 231 ASP A CA 1
ATOM 1846 C C . ASP A 1 231 ? -0.812 13.350 20.916 1.00 90.31 231 ASP A C 1
ATOM 1848 O O . ASP A 1 231 ? -0.926 14.556 21.129 1.00 90.31 231 ASP A O 1
ATOM 1852 N N . ASN A 1 232 ? -0.114 12.871 19.884 1.00 87.38 232 ASN A N 1
ATOM 1853 C CA . ASN A 1 232 ? 0.711 13.703 19.012 1.00 87.38 232 ASN A CA 1
ATOM 1854 C C . ASN A 1 232 ? -0.121 14.607 18.100 1.00 87.38 232 ASN A C 1
ATOM 1856 O O . ASN A 1 232 ? 0.270 15.744 17.840 1.00 87.38 232 ASN A O 1
ATOM 1860 N N . THR A 1 233 ? -1.251 14.105 17.599 1.00 90.06 233 THR A N 1
ATOM 1861 C CA . THR A 1 233 ? -2.132 14.855 16.694 1.00 90.06 233 THR A CA 1
ATOM 1862 C C . THR A 1 233 ? -3.370 15.405 17.397 1.00 90.06 233 THR A C 1
ATOM 1864 O O . THR A 1 233 ? -4.080 16.221 16.816 1.00 90.06 233 THR A O 1
ATOM 1867 N N . ASN A 1 234 ? -3.615 15.015 18.654 1.00 94.00 234 ASN A N 1
ATOM 1868 C CA . ASN A 1 234 ? -4.828 15.330 19.408 1.00 94.00 234 ASN A CA 1
ATOM 1869 C C . ASN A 1 234 ? -6.107 14.925 18.639 1.00 94.00 234 ASN A C 1
ATOM 1871 O O . ASN A 1 234 ? -7.080 15.683 18.549 1.00 94.00 234 ASN A O 1
ATOM 1875 N N . ILE A 1 235 ? -6.078 13.719 18.063 1.00 95.44 235 ILE A N 1
ATOM 1876 C CA . ILE A 1 235 ? -7.171 13.127 17.284 1.00 95.44 235 ILE A CA 1
ATOM 1877 C C . ILE A 1 235 ? -7.652 11.855 17.976 1.00 95.44 235 ILE A C 1
ATOM 1879 O O . ILE A 1 235 ? -6.840 11.015 18.373 1.00 95.44 235 ILE A O 1
ATOM 1883 N N . TYR A 1 236 ? -8.971 11.701 18.084 1.00 96.75 236 TYR A N 1
ATOM 1884 C CA . TYR A 1 236 ? -9.601 10.440 18.467 1.00 96.75 236 TYR A CA 1
ATOM 1885 C C . TYR A 1 236 ? -10.160 9.725 17.235 1.00 96.75 236 TYR A C 1
ATOM 1887 O O . TYR A 1 236 ? -10.547 10.363 16.253 1.00 96.75 236 TYR A O 1
ATOM 1895 N N . ILE A 1 237 ? -10.226 8.399 17.319 1.00 97.25 237 ILE A N 1
ATOM 1896 C CA . ILE A 1 237 ? -10.837 7.517 16.327 1.00 97.25 237 ILE A CA 1
ATOM 1897 C C . ILE A 1 237 ? -11.666 6.495 17.098 1.00 97.25 237 ILE A C 1
ATOM 1899 O O . ILE A 1 237 ? -11.124 5.593 17.730 1.00 97.25 237 ILE A O 1
ATOM 1903 N N . ASP A 1 238 ? -12.977 6.672 17.085 1.00 97.31 238 ASP A N 1
ATOM 1904 C CA . ASP A 1 238 ? -13.951 5.779 17.697 1.00 97.31 238 ASP A CA 1
ATOM 1905 C C . ASP A 1 238 ? -14.557 4.873 16.627 1.00 97.31 238 ASP A C 1
ATOM 1907 O O . ASP A 1 238 ? -15.010 5.339 15.580 1.00 97.31 238 ASP A O 1
ATOM 1911 N N . LEU A 1 239 ? -14.516 3.574 16.880 1.00 97.94 239 LEU A N 1
ATOM 1912 C CA . LEU A 1 239 ? -14.841 2.529 15.923 1.00 97.94 239 LEU A CA 1
ATOM 1913 C C . LEU A 1 239 ? -15.862 1.619 16.569 1.00 97.94 239 LEU A C 1
ATOM 1915 O O . LEU A 1 239 ? -15.600 1.085 17.641 1.00 97.94 239 LEU A O 1
ATOM 1919 N N . ASP A 1 240 ? -17.007 1.428 15.930 1.00 97.88 240 ASP A N 1
ATOM 1920 C CA . ASP A 1 240 ? -18.043 0.515 16.397 1.00 97.88 240 ASP A CA 1
ATOM 1921 C C . ASP A 1 240 ? -18.331 -0.538 15.330 1.00 97.88 240 ASP A C 1
ATOM 1923 O O . ASP A 1 240 ? -18.969 -0.267 14.309 1.00 97.88 240 ASP A O 1
ATOM 1927 N N . LEU A 1 241 ? -17.781 -1.734 15.547 1.00 98.12 241 LEU A N 1
ATOM 1928 C CA . LEU A 1 241 ? -18.013 -2.889 14.691 1.00 98.12 241 LEU A CA 1
ATOM 1929 C C . LEU A 1 241 ? -19.385 -3.477 15.029 1.00 98.12 241 LEU A C 1
ATOM 1931 O O . LEU A 1 241 ? -19.539 -4.178 16.030 1.00 98.12 241 LEU A O 1
ATOM 1935 N N . ILE A 1 242 ? -20.372 -3.178 14.190 1.00 97.62 242 ILE A N 1
ATOM 1936 C CA . ILE A 1 242 ? -21.764 -3.595 14.393 1.00 97.62 242 ILE A CA 1
ATOM 1937 C C . ILE A 1 242 ? -21.928 -5.081 14.071 1.00 97.62 242 ILE A C 1
ATOM 1939 O O . ILE A 1 242 ? -22.587 -5.823 14.800 1.00 97.62 242 ILE A O 1
ATOM 1943 N N . ASP A 1 243 ? -21.300 -5.512 12.982 1.00 94.94 243 ASP A N 1
ATOM 1944 C CA . ASP A 1 243 ? -21.231 -6.894 12.523 1.00 94.94 243 ASP A CA 1
ATOM 1945 C C . ASP A 1 243 ? -19.950 -7.083 11.675 1.00 94.94 243 ASP A C 1
ATOM 1947 O O . ASP A 1 243 ? -19.244 -6.105 11.422 1.00 94.94 243 ASP A O 1
ATOM 1951 N N . PRO A 1 244 ? -19.596 -8.309 11.235 1.00 94.31 244 PRO A N 1
ATOM 1952 C CA . PRO A 1 244 ? -18.349 -8.554 10.503 1.00 94.31 244 PRO A CA 1
ATOM 1953 C C . PRO A 1 244 ? -18.156 -7.753 9.206 1.00 94.31 244 PRO A C 1
ATOM 1955 O O . PRO A 1 244 ? -17.031 -7.717 8.705 1.00 94.31 244 PRO A O 1
ATOM 1958 N N . LEU A 1 245 ? -19.220 -7.163 8.656 1.00 94.88 245 LEU A N 1
ATOM 1959 C CA . LEU A 1 245 ? -19.223 -6.422 7.398 1.00 94.88 245 LEU A CA 1
ATOM 1960 C C . LEU A 1 245 ? -19.652 -4.960 7.558 1.00 94.88 245 LEU A C 1
ATOM 1962 O O . LEU A 1 245 ? -19.564 -4.241 6.572 1.00 94.88 245 LEU A O 1
ATOM 1966 N N . THR A 1 246 ? -20.052 -4.505 8.750 1.00 96.75 246 THR A N 1
ATOM 1967 C CA . THR A 1 246 ? -20.522 -3.130 8.994 1.00 96.75 246 THR A CA 1
ATOM 1968 C C . THR A 1 246 ? -19.729 -2.455 10.114 1.00 96.75 246 THR A C 1
ATOM 1970 O O . THR A 1 246 ? -19.730 -2.914 11.260 1.00 96.75 246 THR A O 1
ATOM 1973 N N . LEU A 1 247 ? -19.121 -1.307 9.809 1.00 97.88 247 LEU A N 1
ATOM 1974 C CA . LEU A 1 247 ? -18.347 -0.494 10.750 1.00 97.88 247 LEU A CA 1
ATOM 1975 C C . LEU A 1 247 ? -18.866 0.943 10.786 1.00 97.88 247 LEU A C 1
ATOM 1977 O O . LEU A 1 247 ? -19.004 1.591 9.748 1.00 97.88 247 LEU A O 1
ATOM 1981 N N . ILE A 1 248 ? -19.091 1.471 11.987 1.00 97.62 248 ILE A N 1
ATOM 1982 C CA . ILE A 1 248 ? -19.281 2.907 12.198 1.00 97.62 248 ILE A CA 1
ATOM 1983 C C . ILE A 1 248 ? -17.945 3.502 12.634 1.00 97.62 248 ILE A C 1
ATOM 1985 O O . ILE A 1 248 ? -17.340 3.043 13.600 1.00 97.62 248 ILE A O 1
ATOM 1989 N N . VAL A 1 249 ? -17.491 4.534 11.929 1.00 96.38 249 VAL A N 1
ATOM 1990 C CA . VAL A 1 249 ? -16.253 5.258 12.234 1.00 96.38 249 VAL A CA 1
ATOM 1991 C C . VAL A 1 249 ? -16.599 6.691 12.601 1.00 96.38 249 VAL A C 1
ATOM 1993 O O . VAL A 1 249 ? -17.284 7.379 11.848 1.00 96.38 249 VAL A O 1
ATOM 1996 N N . SER A 1 250 ? -16.095 7.160 13.737 1.00 95.81 250 SER A N 1
ATOM 1997 C CA . SER A 1 250 ? -16.188 8.550 14.168 1.00 95.81 250 SER A CA 1
ATOM 1998 C C . SER A 1 250 ? -14.802 9.065 14.527 1.00 95.81 250 SER A C 1
ATOM 2000 O O . SER A 1 250 ? -14.162 8.524 15.422 1.00 95.81 250 SER A O 1
ATOM 2002 N N . TYR A 1 251 ? -14.313 10.099 13.850 1.00 95.44 251 TYR A N 1
ATOM 2003 C CA . TYR A 1 251 ? -12.996 10.667 14.149 1.00 95.44 251 TYR A CA 1
ATOM 2004 C C . TYR A 1 251 ? -13.010 12.189 14.122 1.00 95.44 251 TYR A C 1
ATOM 2006 O O . TYR A 1 251 ? -13.827 12.815 13.444 1.00 95.44 251 TYR A O 1
ATOM 2014 N N . GLY A 1 252 ? -12.094 12.802 14.865 1.00 95.00 252 GLY A N 1
ATOM 2015 C CA . GLY A 1 252 ? -11.966 14.252 14.917 1.00 95.00 252 GLY A CA 1
ATOM 2016 C C . GLY A 1 252 ? -11.046 14.720 16.032 1.00 95.00 252 GLY A C 1
ATOM 2017 O O . GLY A 1 252 ? -10.319 13.935 16.638 1.00 95.00 252 GLY A O 1
ATOM 2018 N N . GLU A 1 253 ? -11.081 16.018 16.312 1.00 94.81 253 GLU A N 1
ATOM 2019 C CA . GLU A 1 253 ? -10.235 16.611 17.343 1.00 94.81 253 GLU A CA 1
ATOM 2020 C C . GLU A 1 253 ? -10.722 16.260 18.753 1.00 94.81 253 GLU A C 1
ATOM 2022 O O . GLU A 1 253 ? -11.924 16.256 19.050 1.00 94.81 253 GLU A O 1
ATOM 2027 N N . GLY A 1 254 ? -9.763 16.073 19.658 1.00 93.81 254 GLY A N 1
ATOM 2028 C CA . GLY A 1 254 ? -10.000 15.804 21.071 1.00 93.81 254 GLY A CA 1
ATOM 2029 C C . GLY A 1 254 ? -9.615 14.386 21.469 1.00 93.81 254 GLY A C 1
ATOM 2030 O O . GLY A 1 254 ? -8.881 13.697 20.767 1.00 93.81 254 GLY A O 1
ATOM 2031 N N . THR A 1 255 ? -10.106 13.969 22.631 1.00 95.44 255 THR A N 1
ATOM 2032 C CA . THR A 1 255 ? -9.801 12.660 23.219 1.00 95.44 255 THR A CA 1
ATOM 2033 C C . THR A 1 255 ? -11.021 11.748 23.163 1.00 95.44 255 THR A C 1
ATOM 2035 O O . THR A 1 255 ? -12.148 12.211 22.972 1.00 95.44 255 THR A O 1
ATOM 2038 N N . CYS A 1 256 ? -10.830 10.457 23.438 1.00 95.31 256 CYS A N 1
ATOM 2039 C CA . CYS A 1 256 ? -11.936 9.502 23.549 1.00 95.31 256 CYS A CA 1
ATOM 2040 C C . CYS A 1 256 ? -13.009 9.899 24.580 1.00 95.31 256 CYS A C 1
ATOM 2042 O O . CYS A 1 256 ? -14.175 9.547 24.419 1.00 95.31 256 CYS A O 1
ATOM 2044 N N . SER A 1 257 ? -12.643 10.655 25.621 1.00 94.31 257 SER A N 1
ATOM 2045 C CA . SER A 1 257 ? -13.564 11.136 26.660 1.00 94.31 257 SER A CA 1
ATOM 2046 C C . SER A 1 257 ? -14.064 12.569 26.443 1.00 94.31 257 SER A C 1
ATOM 2048 O O . SER A 1 257 ? -15.007 12.989 27.112 1.00 94.31 257 SER A O 1
ATOM 2050 N N . ALA A 1 258 ? -13.459 13.327 25.525 1.00 93.31 258 ALA A N 1
ATOM 2051 C CA . ALA A 1 258 ? -13.772 14.730 25.267 1.00 93.31 258 ALA A CA 1
ATOM 2052 C C . ALA A 1 258 ? -13.654 15.053 23.766 1.00 93.31 258 ALA A C 1
ATOM 2054 O O . ALA A 1 258 ? -12.743 15.763 23.328 1.00 93.31 258 ALA A O 1
ATOM 2055 N N . LYS A 1 259 ? -14.597 14.519 22.983 1.00 94.00 259 LYS A N 1
ATOM 2056 C CA . LYS A 1 259 ? -14.710 14.714 21.530 1.00 94.00 259 LYS A CA 1
ATOM 2057 C C . LYS A 1 259 ? -15.161 16.148 21.216 1.00 94.00 259 LYS A C 1
ATOM 2059 O O . LYS A 1 259 ? -16.179 16.594 21.745 1.00 94.00 259 LYS A O 1
ATOM 2064 N N . LYS A 1 260 ? -14.423 16.875 20.370 1.00 85.56 260 LYS A N 1
ATOM 2065 C CA . LYS A 1 260 ? -14.722 18.281 20.014 1.00 85.56 260 LYS A CA 1
ATOM 2066 C C . LYS A 1 260 ? -15.357 18.430 18.634 1.00 85.56 260 LYS A C 1
ATOM 2068 O O . LYS A 1 260 ? -16.224 19.280 18.451 1.00 85.56 260 LYS A O 1
ATOM 2073 N N . SER A 1 261 ? -14.932 17.610 17.680 1.00 80.25 261 SER A N 1
ATOM 2074 C CA . SER A 1 261 ? -15.482 17.523 16.325 1.00 80.25 261 SER A CA 1
ATOM 2075 C C . SER A 1 261 ? -15.616 16.058 15.916 1.00 80.25 261 SER A C 1
ATOM 2077 O O . SER A 1 261 ? -14.994 15.188 16.526 1.00 80.25 261 SER A O 1
ATOM 2079 N N . ALA A 1 262 ? -16.467 15.765 14.934 1.00 87.06 262 ALA A N 1
ATOM 2080 C CA . ALA A 1 262 ? -16.679 14.402 14.464 1.00 87.06 262 ALA A CA 1
ATOM 2081 C C . ALA A 1 262 ? -17.021 14.386 12.973 1.00 87.06 262 ALA A C 1
ATOM 2083 O O . ALA A 1 262 ? -18.029 14.963 12.559 1.00 87.06 262 ALA A O 1
ATOM 2084 N N . THR A 1 263 ? -16.219 13.673 12.195 1.00 89.69 263 THR A N 1
ATOM 2085 C CA . THR A 1 263 ? -16.650 13.066 10.938 1.00 89.69 263 THR A CA 1
ATOM 2086 C C . THR A 1 263 ? -17.201 11.691 11.277 1.00 89.69 263 THR A C 1
ATOM 2088 O O . THR A 1 263 ? -16.519 10.927 11.951 1.00 89.69 263 THR A O 1
ATOM 2091 N N . ASN A 1 264 ? -18.423 11.383 10.839 1.00 93.12 264 ASN A N 1
ATOM 2092 C CA . ASN A 1 264 ? -19.059 10.087 11.077 1.00 93.12 264 ASN A CA 1
ATOM 2093 C C . ASN A 1 264 ? -19.295 9.383 9.747 1.00 93.12 264 ASN A C 1
ATOM 2095 O O . ASN A 1 264 ? -19.864 9.980 8.833 1.00 93.12 264 ASN A O 1
ATOM 2099 N N . LEU A 1 265 ? -18.891 8.124 9.667 1.00 94.56 265 LEU A N 1
ATOM 2100 C CA . LEU A 1 265 ? -19.007 7.283 8.487 1.00 94.56 265 LEU A CA 1
ATOM 2101 C C . LEU A 1 265 ? -19.660 5.961 8.881 1.00 94.56 265 LEU A C 1
ATOM 2103 O O . LEU A 1 265 ? -19.363 5.411 9.940 1.00 94.56 265 LEU A O 1
ATOM 2107 N N . GLN A 1 266 ? -20.515 5.441 8.007 1.00 96.31 266 GLN A N 1
ATOM 2108 C CA . GLN A 1 266 ? -20.947 4.050 8.049 1.00 96.31 266 GLN A CA 1
ATOM 2109 C C . GLN A 1 266 ? -20.352 3.353 6.832 1.00 96.31 266 GLN A C 1
ATOM 2111 O O . GLN A 1 266 ? -20.627 3.735 5.693 1.00 96.31 266 GLN A O 1
ATOM 2116 N N . LEU A 1 267 ? -19.523 2.353 7.088 1.00 96.62 267 LEU A N 1
ATOM 2117 C CA . LEU A 1 267 ? -18.703 1.687 6.094 1.00 96.62 267 LEU A CA 1
ATOM 2118 C C . LEU A 1 267 ? -18.997 0.195 6.075 1.00 96.62 267 LEU A C 1
ATOM 2120 O O . LEU A 1 267 ? -19.458 -0.375 7.065 1.00 96.62 267 LEU A O 1
ATOM 2124 N N . ASN A 1 268 ? -18.690 -0.425 4.943 1.00 94.69 268 ASN A N 1
ATOM 2125 C CA . ASN A 1 268 ? -18.845 -1.850 4.729 1.00 94.69 268 ASN A CA 1
ATOM 2126 C C . ASN A 1 268 ? -17.569 -2.433 4.123 1.00 94.69 268 ASN A C 1
ATOM 2128 O O . ASN A 1 268 ? -16.885 -1.727 3.377 1.00 94.69 268 ASN A O 1
ATOM 2132 N N . LYS A 1 269 ? -17.264 -3.696 4.421 1.00 91.12 269 LYS A N 1
ATOM 2133 C CA . LYS A 1 269 ? -16.267 -4.455 3.648 1.00 91.12 269 LYS A CA 1
ATOM 2134 C C . LYS A 1 269 ? -16.847 -4.793 2.280 1.00 91.12 269 LYS A C 1
ATOM 2136 O O . LYS A 1 269 ? -18.018 -5.220 2.240 1.00 91.12 269 LYS A O 1
#

pLDDT: mean 90.45, std 10.35, range [32.59, 98.5]

Secondary structure (DSSP, 8-state):
-------S--TTSEEE-SSSEEEEEEEEEEEEETTEEEEEEEEEEEEETTEEEEEEEEEEEPGGG-SPPSEEEEEEEEEEE-TT-EEEEE---TTT---EEEEEETT-----TTGGGGSSSSSHHHHTEE-GGGGS-HHHHHHHHTT-B-TTT--B---SSPPPHHHH--TTSS-EEEB-TT-SS-SEEEEE-TT--EEEEESS-EEEE-TTSTT---GGG--S-EEEEETTTTEEEEEEEEETTEEEEEEEEEETTEE---EEEEEE-